Protein AF-A0A1J4JNJ9-F1 (afdb_monomer)

Solvent-accessible surface area (backbone atoms only — not comparable to full-atom values): 12048 Å² total; per-residue (Å²): 136,85,82,88,86,87,86,86,87,84,90,87,86,87,91,85,88,83,85,87,85,87,86,87,84,88,86,84,89,82,85,88,87,89,86,88,79,92,81,94,73,94,71,89,81,73,69,81,76,73,77,70,87,62,65,45,54,71,66,63,47,53,50,52,51,54,50,50,50,61,48,43,72,34,84,60,20,70,89,39,38,48,76,71,52,74,87,46,72,70,26,38,53,50,59,74,73,39,94,66,84,54,24,43,44,59,52,50,50,32,64,76,70,66,70,42,51,42,73,65,59,49,50,52,53,57,46,31,40,37,52,50,35,59,73,71,38,59,84,90,34,74,67,26,49,22,34,50,57,48,52,53,53,47,57,62,53,54,48,65,78,73,52,51,72,66,57,51,49,51,54,53,49,51,53,51,51,51,54,51,57,56,60,66,74,76,115

Secondary structure (DSSP, 8-state):
-------------------------------------------------PPP-PPPPHHHHHHHHHHHHHHHTSGGGGGGSSPPPTTSHHHHHHHHH-SS---HHHHHHHHHTT--SSHHHHHHHHHHHHHHHHHHSPTTSHHHHHHHHHHHHHHHHHGGGT--HHHHHHHHHHHHHHHHHHHHTT-

Sequence (187 aa):
MSFTDSSKKSDPANPKDGSSSESEKPSNEKQPTKTRGQNKKLDRSSKPKTPLPQKMDEEDLGICIQITEKLSNSVYAFGFRSPPDPTDEDGQSYLSATESPMDFQTLLNKLNTEGYRTVNEWKNDMNLIFDNAFNYFAPKTMRYDSAIKLKDKFTDLCQMFTKSEEERWMIKIEKLCNKYISADNEQ

Foldseek 3Di:
DDDDDDDDDDDDDDDYDDDDDDDDDDDDDDDDDDDDDDDDDDDPPPDPPPPDLAFADPVLLVLLLVLLVVLLPDPLQPVQNDQQDCVDPVNVVLVVQQPDDAGSVNLNVCSVVRVDRDNVVSVVRVVSSLVSQPVPDDPPDSNNVSSVVSVVSSVVSVCVVVDDPVRVVVVVVVVVVVVVVVVVVVD

InterPro domains:
  IPR001487 Bromodomain [PF00439] (64-147)
  IPR001487 Bromodomain [PR00503] (75-88)
  IPR001487 Bromodomain [PR00503] (91-107)
  IPR001487 Bromodomain [PR00503] (107-125)
  IPR001487 Bromodomain [PR00503] (125-144)
  IPR001487 Bromodomain [PS50014] (72-144)
  IPR001487 Bromodomain [SM00297] (53-163)
  IPR036427 Bromodomain-like superfamily [G3DSA:1.20.920.10] (15-180)
  IPR036427 Bromodomain-like superfamily [SSF47370] (43-169)
  IPR050935 Bromodomain-containing chromatin reader [PTHR22880] (9-163)

Structure (mmCIF, N/CA/C/O backbone):
data_AF-A0A1J4JNJ9-F1
#
_entry.id   AF-A0A1J4JNJ9-F1
#
loop_
_atom_site.group_PDB
_atom_site.id
_atom_site.type_symbol
_atom_site.label_atom_id
_atom_site.label_alt_id
_atom_site.label_comp_id
_atom_site.label_asym_id
_atom_site.label_entity_id
_atom_site.label_seq_id
_atom_site.pdbx_PDB_ins_code
_atom_site.Cartn_x
_atom_site.Cartn_y
_atom_site.Cartn_z
_atom_site.occupancy
_atom_site.B_iso_or_equiv
_atom_site.auth_seq_id
_atom_site.auth_comp_id
_atom_site.auth_asym_id
_atom_site.auth_atom_id
_atom_site.pdbx_PDB_model_num
ATOM 1 N N . MET A 1 1 ? 30.276 -13.686 -54.391 1.00 41.09 1 MET A N 1
ATOM 2 C CA . MET A 1 1 ? 29.507 -12.618 -55.061 1.00 41.09 1 MET A CA 1
ATOM 3 C C . MET A 1 1 ? 28.721 -11.884 -53.971 1.00 41.09 1 MET A C 1
ATOM 5 O O . MET A 1 1 ? 27.598 -12.267 -53.703 1.00 41.09 1 MET A O 1
ATOM 9 N N . SER A 1 2 ? 29.334 -11.138 -53.045 1.00 39.50 2 SER A N 1
ATOM 10 C CA . SER A 1 2 ? 29.875 -9.767 -53.152 1.00 39.50 2 SER A CA 1
ATOM 11 C C . SER A 1 2 ? 28.911 -8.784 -53.818 1.00 39.50 2 SER A C 1
ATOM 13 O O . SER A 1 2 ? 28.777 -8.854 -55.031 1.00 39.50 2 SER A O 1
ATOM 15 N N . PHE A 1 3 ? 28.328 -7.869 -53.034 1.00 40.19 3 PHE A N 1
ATOM 16 C CA . PHE A 1 3 ? 28.393 -6.422 -53.276 1.00 40.19 3 PHE A CA 1
ATOM 17 C C . PHE A 1 3 ? 28.223 -5.653 -51.950 1.00 40.19 3 PHE A C 1
ATOM 19 O O . PHE A 1 3 ? 27.306 -5.899 -51.172 1.00 40.19 3 PHE A O 1
ATOM 26 N N . THR A 1 4 ? 29.200 -4.782 -51.713 1.00 43.00 4 THR A N 1
ATOM 27 C CA . THR A 1 4 ? 29.313 -3.668 -50.753 1.00 43.00 4 THR A CA 1
ATOM 28 C C . THR A 1 4 ? 28.318 -2.549 -51.156 1.00 43.00 4 THR A C 1
ATOM 30 O O . THR A 1 4 ? 27.694 -2.669 -52.203 1.00 43.00 4 THR A O 1
ATOM 33 N N . ASP A 1 5 ? 28.047 -1.434 -50.474 1.00 39.62 5 ASP A N 1
ATOM 34 C CA . ASP A 1 5 ? 28.860 -0.470 -49.725 1.00 39.62 5 ASP A CA 1
ATOM 35 C C . ASP A 1 5 ? 27.925 0.666 -49.211 1.00 39.62 5 ASP A C 1
ATOM 37 O O . ASP A 1 5 ? 26.803 0.810 -49.696 1.00 39.62 5 ASP A O 1
ATOM 41 N N . SER A 1 6 ? 28.476 1.522 -48.342 1.00 41.97 6 SER A N 1
ATOM 42 C CA . SER A 1 6 ? 28.262 2.978 -48.224 1.00 41.97 6 SER A CA 1
ATOM 43 C C . SER A 1 6 ? 27.570 3.526 -46.966 1.00 41.97 6 SER A C 1
ATOM 45 O O . SER A 1 6 ? 26.353 3.620 -46.830 1.00 41.97 6 SER A O 1
ATOM 47 N N . SER A 1 7 ? 28.455 3.992 -46.078 1.00 41.84 7 SER A N 1
ATOM 48 C CA . SER A 1 7 ? 28.268 4.927 -44.965 1.00 41.84 7 SER A CA 1
ATOM 49 C C . SER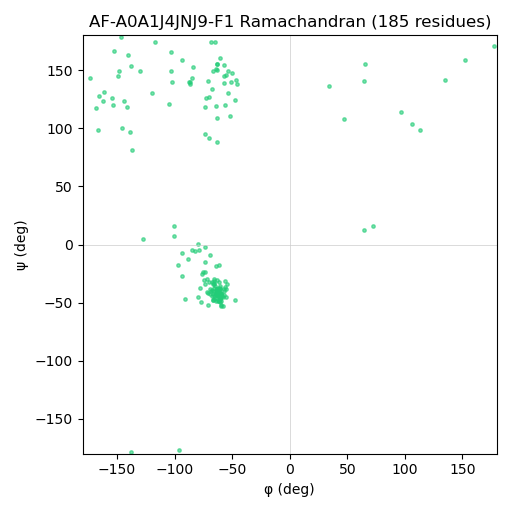 A 1 7 ? 27.832 6.330 -45.406 1.00 41.84 7 SER A C 1
ATOM 51 O O . SER A 1 7 ? 28.271 6.805 -46.450 1.00 41.84 7 SER A O 1
ATOM 53 N N . LYS A 1 8 ? 27.160 7.071 -44.508 1.00 48.16 8 LYS A N 1
ATOM 54 C CA . LYS A 1 8 ? 27.379 8.521 -44.319 1.00 48.16 8 LYS A CA 1
ATOM 55 C C . LYS A 1 8 ? 27.301 8.909 -42.833 1.00 48.16 8 LYS A C 1
ATOM 57 O O . LYS A 1 8 ? 26.261 8.764 -42.200 1.00 48.16 8 LYS A O 1
ATOM 62 N N . LYS A 1 9 ? 28.421 9.426 -42.314 1.00 41.38 9 LYS A N 1
ATOM 63 C CA . LYS A 1 9 ? 28.549 10.291 -41.127 1.00 41.38 9 LYS A CA 1
ATOM 64 C C . LYS A 1 9 ? 28.766 11.731 -41.608 1.00 41.38 9 LYS A C 1
ATOM 66 O O . LYS A 1 9 ? 29.439 11.905 -42.621 1.00 41.38 9 LYS A O 1
ATOM 71 N N . SER A 1 10 ? 28.301 12.716 -40.837 1.00 38.09 10 SER A N 1
ATOM 72 C CA . SER A 1 10 ? 28.931 14.044 -40.717 1.00 38.09 10 SER A CA 1
ATOM 73 C C . SER A 1 10 ? 28.349 14.827 -39.523 1.00 38.09 10 SER A C 1
ATOM 75 O O . SER A 1 10 ? 27.252 15.366 -39.621 1.00 38.09 10 SER A O 1
ATOM 77 N N . ASP A 1 11 ? 29.084 14.783 -38.407 1.00 46.19 11 ASP A N 1
ATOM 78 C CA . ASP A 1 11 ? 29.730 15.897 -37.680 1.00 46.19 11 ASP A CA 1
ATOM 79 C C . ASP A 1 11 ? 28.979 17.051 -36.955 1.00 46.19 11 ASP A C 1
ATOM 81 O O . ASP A 1 11 ? 27.831 17.359 -37.265 1.00 46.19 11 ASP A O 1
ATOM 85 N N . PRO A 1 12 ? 29.641 17.668 -35.933 1.00 57.25 12 PRO A N 1
ATOM 86 C CA . PRO A 1 12 ? 29.028 18.313 -34.760 1.00 57.25 12 PRO A CA 1
ATOM 87 C C . PRO A 1 12 ? 29.293 19.834 -34.637 1.00 57.25 12 PRO A C 1
ATOM 89 O O . PRO A 1 12 ? 30.138 20.376 -35.345 1.00 57.25 12 PRO A O 1
ATOM 92 N N . ALA A 1 13 ? 28.662 20.512 -33.660 1.00 36.94 13 ALA A N 1
ATOM 93 C CA . ALA A 1 13 ? 29.147 21.788 -33.099 1.00 36.94 13 ALA A CA 1
ATOM 94 C C . ALA A 1 13 ? 28.518 22.143 -31.722 1.00 36.94 13 ALA A C 1
ATOM 96 O O . ALA A 1 13 ? 27.305 22.267 -31.595 1.00 36.94 13 ALA A O 1
ATOM 97 N N . ASN A 1 14 ? 29.379 22.346 -30.716 1.00 35.25 14 ASN A N 1
ATOM 98 C CA . ASN A 1 14 ? 29.225 23.212 -29.516 1.00 35.25 14 ASN A CA 1
ATOM 99 C C . ASN A 1 14 ? 29.943 24.571 -29.854 1.00 35.25 14 ASN A C 1
ATOM 101 O O . ASN A 1 14 ? 30.506 24.593 -30.955 1.00 35.25 14 ASN A O 1
ATOM 105 N N . PRO A 1 15 ? 30.118 25.652 -29.029 1.00 46.88 15 PRO A N 1
ATOM 106 C CA . PRO A 1 15 ? 29.859 25.860 -27.584 1.00 46.88 15 PRO A CA 1
ATOM 107 C C . PRO A 1 15 ? 29.409 27.289 -27.123 1.00 46.88 15 PRO A C 1
ATOM 109 O O . PRO A 1 15 ? 29.395 28.222 -27.919 1.00 46.88 15 PRO A O 1
ATOM 112 N N . LYS A 1 16 ? 29.142 27.457 -25.804 1.00 37.19 16 LYS A N 1
ATOM 113 C CA . LYS A 1 16 ? 29.770 28.434 -24.853 1.00 37.19 16 LYS A CA 1
ATOM 114 C C . LYS A 1 16 ? 28.866 29.244 -23.890 1.00 37.19 16 LYS A C 1
ATOM 116 O O . LYS A 1 16 ? 27.850 29.787 -24.295 1.00 37.19 16 LYS A O 1
ATOM 121 N N . ASP A 1 17 ? 29.428 29.387 -22.674 1.00 33.09 17 ASP A N 1
ATOM 122 C CA . ASP A 1 17 ? 29.342 30.452 -21.643 1.00 33.09 17 ASP A CA 1
ATOM 123 C C . ASP A 1 17 ? 27.976 30.708 -20.965 1.00 33.09 17 ASP A C 1
ATOM 125 O O . ASP A 1 17 ? 26.937 30.682 -21.601 1.00 33.09 17 ASP A O 1
ATOM 129 N N . GLY A 1 18 ? 27.838 30.983 -19.666 1.00 27.56 18 GLY A N 1
ATOM 130 C CA . GLY A 1 18 ? 28.766 31.305 -18.586 1.00 27.56 18 GLY A CA 1
ATOM 131 C C . GLY A 1 18 ? 28.032 32.173 -17.540 1.00 27.56 18 GLY A C 1
ATOM 132 O O . GLY A 1 18 ? 27.069 32.859 -17.864 1.00 27.56 18 GLY A O 1
ATOM 133 N N . SER A 1 19 ? 28.560 32.185 -16.315 1.00 31.98 19 SER A N 1
ATOM 134 C CA . SER A 1 19 ? 28.368 33.188 -15.249 1.00 31.98 19 SER A CA 1
ATOM 135 C C . SER A 1 19 ? 27.330 32.959 -14.139 1.00 31.98 19 SER A C 1
ATOM 137 O O . SER A 1 19 ? 26.118 33.034 -14.306 1.00 31.98 19 SER A O 1
ATOM 139 N N . SER A 1 20 ? 27.928 32.812 -12.956 1.00 31.03 20 SER A N 1
ATOM 140 C CA . SER A 1 20 ? 27.432 33.032 -11.600 1.00 31.03 20 SER A CA 1
ATOM 141 C C . SER A 1 20 ? 26.922 34.465 -11.372 1.00 31.03 20 SER A C 1
ATOM 143 O O . SER A 1 20 ? 27.415 35.406 -12.000 1.00 31.03 20 SER A O 1
ATOM 145 N N . SER A 1 21 ? 26.006 34.635 -10.414 1.00 34.59 21 SER A N 1
ATOM 146 C CA . SER A 1 21 ? 25.780 35.909 -9.723 1.00 34.59 21 SER A CA 1
ATOM 147 C C . SER A 1 21 ? 25.384 35.659 -8.266 1.00 34.59 21 SER A C 1
ATOM 149 O O . SER A 1 21 ? 24.238 35.345 -7.948 1.00 34.59 21 SER A O 1
ATOM 151 N N . GLU A 1 22 ? 26.376 35.810 -7.399 1.00 29.23 22 GLU A N 1
ATOM 152 C CA . GLU A 1 22 ? 26.289 35.931 -5.948 1.00 29.23 22 GLU A CA 1
ATOM 153 C C . GLU A 1 22 ? 26.065 37.420 -5.617 1.00 29.23 22 GLU A C 1
ATOM 155 O O . GLU A 1 22 ? 26.604 38.301 -6.291 1.00 29.23 22 GLU A O 1
ATOM 160 N N . SER A 1 23 ? 25.208 37.738 -4.648 1.00 33.09 23 SER A N 1
ATOM 161 C CA . SER A 1 23 ? 24.883 39.122 -4.269 1.00 33.09 23 SER A CA 1
ATOM 162 C C . SER A 1 23 ? 24.794 39.244 -2.752 1.00 33.09 23 SER A C 1
ATOM 164 O O . SER A 1 23 ? 23.749 38.977 -2.165 1.00 33.09 23 SER A O 1
ATOM 166 N N . GLU A 1 24 ? 25.880 39.690 -2.122 1.00 30.92 24 GLU A N 1
ATOM 167 C CA . GLU A 1 24 ? 25.882 40.170 -0.739 1.00 30.92 24 GLU A CA 1
ATOM 168 C C . GLU A 1 24 ? 25.902 41.704 -0.700 1.00 30.92 24 GLU A C 1
ATOM 170 O O . GLU A 1 24 ? 26.612 42.366 -1.462 1.00 30.92 24 GLU A O 1
ATOM 175 N N . LYS A 1 25 ? 25.139 42.281 0.236 1.00 35.78 25 LYS A N 1
ATOM 176 C CA . LYS A 1 25 ? 25.268 43.676 0.678 1.00 35.78 25 LYS A CA 1
ATOM 177 C C . LYS A 1 25 ? 25.326 43.716 2.218 1.00 35.78 25 LYS A C 1
ATOM 179 O O . LYS A 1 25 ? 24.709 42.866 2.855 1.00 35.78 25 LYS A O 1
ATOM 184 N N . PRO A 1 26 ? 26.031 44.695 2.820 1.00 37.97 26 PRO A N 1
ATOM 185 C CA . PRO A 1 26 ? 26.518 44.638 4.197 1.00 37.97 26 PRO A CA 1
ATOM 186 C C . PRO A 1 26 ? 25.683 45.486 5.170 1.00 37.97 26 PRO A C 1
ATOM 188 O O . PRO A 1 26 ? 25.001 46.420 4.746 1.00 37.97 26 PRO A O 1
ATOM 191 N N . SER A 1 27 ? 25.849 45.275 6.483 1.00 34.34 27 SER A N 1
ATOM 192 C CA . SER A 1 27 ? 25.649 46.352 7.469 1.00 34.34 27 SER A CA 1
ATOM 193 C C . SER A 1 27 ? 26.292 46.092 8.839 1.00 34.34 27 SER A C 1
ATOM 195 O O . SER A 1 27 ? 26.109 45.044 9.450 1.00 34.34 27 SER A O 1
ATOM 197 N N . ASN A 1 28 ? 27.005 47.131 9.278 1.00 33.16 28 ASN A N 1
ATOM 198 C CA . ASN A 1 28 ? 27.714 47.416 10.528 1.00 33.16 28 ASN A CA 1
ATOM 199 C C . ASN A 1 28 ? 26.998 47.122 11.866 1.00 33.16 28 ASN A C 1
ATOM 201 O O . ASN A 1 28 ? 25.852 47.503 12.072 1.00 33.16 28 ASN A O 1
ATOM 205 N N . GLU A 1 29 ? 27.777 46.553 12.792 1.00 29.30 29 GLU A N 1
ATOM 206 C CA . GLU A 1 29 ? 28.228 47.080 14.101 1.00 29.30 29 GLU A CA 1
ATOM 207 C C . GLU A 1 29 ? 27.344 48.014 14.986 1.00 29.30 29 GLU A C 1
ATOM 209 O O . GLU A 1 29 ? 26.899 49.078 14.564 1.00 29.30 29 GLU A O 1
ATOM 214 N N . LYS A 1 30 ? 27.358 47.675 16.296 1.00 33.50 30 LYS A N 1
ATOM 215 C CA . LYS A 1 30 ? 27.266 48.501 17.537 1.00 33.50 30 LYS A CA 1
ATOM 216 C C . LYS A 1 30 ? 25.963 48.504 18.370 1.00 33.50 30 LYS A C 1
ATOM 218 O O . LYS A 1 30 ? 25.009 49.228 18.122 1.00 33.50 30 LYS A O 1
ATOM 223 N N . GLN A 1 31 ? 26.039 47.779 19.496 1.00 27.33 31 GLN A N 1
ATOM 224 C CA . GLN A 1 31 ? 25.519 48.156 20.833 1.00 27.33 31 GLN A CA 1
ATOM 225 C C . GLN A 1 31 ? 26.281 49.401 21.374 1.00 27.33 31 GLN A C 1
ATOM 227 O O . GLN A 1 31 ? 27.310 49.720 20.777 1.00 27.33 31 GLN A O 1
ATOM 232 N N . PRO A 1 32 ? 25.949 50.054 22.523 1.00 39.62 32 PRO A N 1
ATOM 233 C CA . PRO A 1 32 ? 24.955 49.754 23.576 1.00 39.62 32 PRO A CA 1
ATOM 234 C C . PRO A 1 32 ? 24.161 51.000 24.073 1.00 39.62 32 PRO A C 1
ATOM 236 O O . PRO A 1 32 ? 24.413 52.115 23.645 1.00 39.62 32 PRO A O 1
ATOM 239 N N . THR A 1 33 ? 23.248 50.855 25.046 1.00 30.34 33 THR A N 1
ATOM 240 C CA . THR A 1 33 ? 23.161 51.743 26.239 1.00 30.34 33 THR A CA 1
ATOM 241 C C . THR A 1 33 ? 22.128 51.237 27.256 1.00 30.34 33 THR A C 1
ATOM 243 O O . THR A 1 33 ? 21.092 50.676 26.915 1.00 30.34 33 THR A O 1
ATOM 246 N N . LYS A 1 34 ? 22.468 51.414 28.539 1.00 34.69 34 LYS A N 1
ATOM 247 C CA . LYS A 1 34 ? 21.684 51.090 29.739 1.00 34.69 34 LYS A CA 1
ATOM 248 C C . LYS A 1 34 ? 20.779 52.269 30.109 1.00 34.69 34 LYS A C 1
ATOM 250 O O . LYS A 1 34 ? 21.324 53.360 30.226 1.00 34.69 34 LYS A O 1
ATOM 255 N N . THR A 1 35 ? 19.530 52.021 30.523 1.00 31.83 35 THR A N 1
ATOM 256 C CA . THR A 1 35 ? 18.894 52.818 31.595 1.00 31.83 35 THR A CA 1
ATOM 257 C C . THR A 1 35 ? 17.888 51.998 32.404 1.00 31.83 35 THR A C 1
ATOM 259 O O . THR A 1 35 ? 17.215 51.099 31.913 1.00 31.83 35 THR A O 1
ATOM 262 N N . ARG A 1 36 ? 17.857 52.323 33.693 1.00 31.81 36 ARG A N 1
ATOM 263 C CA . ARG A 1 36 ? 17.177 51.702 34.826 1.00 31.81 36 ARG A CA 1
ATOM 264 C C . ARG A 1 36 ? 15.725 52.173 34.970 1.00 31.81 36 ARG A C 1
ATOM 266 O O . ARG A 1 36 ? 15.461 53.361 34.845 1.00 31.81 36 ARG A O 1
ATOM 273 N N . GLY A 1 37 ? 14.829 51.267 35.365 1.00 31.78 37 GLY A N 1
ATOM 274 C CA . GLY A 1 37 ? 13.479 51.583 35.840 1.00 31.78 37 GLY A CA 1
ATOM 275 C C . GLY A 1 37 ? 12.827 50.360 36.487 1.00 31.78 37 GLY A C 1
ATOM 276 O O . GLY A 1 37 ? 12.677 49.326 35.849 1.00 31.78 37 GLY A O 1
ATOM 277 N N . GLN A 1 38 ? 12.506 50.454 37.777 1.00 39.41 38 GLN A N 1
ATOM 278 C CA . GLN A 1 38 ? 11.793 49.430 38.545 1.00 39.41 38 GLN A CA 1
ATOM 279 C C . GLN A 1 38 ? 10.324 49.356 38.105 1.00 39.41 38 GLN A C 1
ATOM 281 O O . GLN A 1 38 ? 9.708 50.402 37.941 1.00 39.41 38 GLN A O 1
ATOM 286 N N . ASN A 1 39 ? 9.745 48.151 38.020 1.00 32.88 39 ASN A N 1
ATOM 287 C CA . ASN A 1 39 ? 8.389 47.886 38.520 1.00 32.88 39 ASN A CA 1
ATOM 288 C C . ASN A 1 39 ? 8.097 46.380 38.624 1.00 32.88 39 ASN A C 1
ATOM 290 O O . ASN A 1 39 ? 8.277 45.617 37.679 1.00 32.88 39 ASN A O 1
ATOM 294 N N . LYS A 1 40 ? 7.636 45.965 39.810 1.00 44.09 40 LYS A N 1
ATOM 295 C CA . LYS A 1 40 ? 7.119 44.625 40.112 1.00 44.09 40 LYS A CA 1
ATOM 296 C C . LYS A 1 40 ? 5.773 44.420 39.408 1.00 44.09 40 LYS A C 1
ATOM 298 O O . LYS A 1 40 ? 4.847 45.173 39.693 1.00 44.09 40 LYS A O 1
ATOM 303 N N . LYS A 1 41 ? 5.623 43.342 38.635 1.00 36.22 41 LYS A N 1
ATOM 304 C CA . LYS A 1 41 ? 4.363 42.586 38.533 1.00 36.22 41 LYS A CA 1
ATOM 305 C C . LYS A 1 41 ? 4.676 41.099 38.396 1.00 36.22 41 LYS A C 1
ATOM 307 O O . LYS A 1 41 ? 5.424 40.688 37.516 1.00 36.22 41 LYS A O 1
ATOM 312 N N . LEU A 1 42 ? 4.117 40.326 39.323 1.00 45.44 42 LEU A N 1
ATOM 313 C CA . LEU A 1 42 ? 3.909 38.896 39.176 1.00 45.44 42 LEU A CA 1
ATOM 314 C C . LEU A 1 42 ? 2.927 38.691 38.023 1.00 45.44 42 LEU A C 1
ATOM 316 O O . LEU A 1 42 ? 1.795 39.150 38.119 1.00 45.44 42 LEU A O 1
ATOM 320 N N . ASP A 1 43 ? 3.352 37.989 36.982 1.00 39.00 43 ASP A N 1
ATOM 321 C CA . ASP A 1 43 ? 2.469 37.086 36.253 1.00 39.00 43 ASP A CA 1
ATOM 322 C C . ASP A 1 43 ? 3.321 35.988 35.606 1.00 39.00 43 ASP A C 1
ATOM 324 O O . ASP A 1 43 ? 4.252 36.254 34.839 1.00 39.00 43 ASP A O 1
ATOM 328 N N . ARG A 1 44 ? 3.046 34.737 35.980 1.00 42.34 44 ARG A N 1
ATOM 329 C CA . ARG A 1 44 ? 3.630 33.559 35.340 1.00 42.34 44 ARG A CA 1
ATOM 330 C C . ARG A 1 44 ? 3.003 33.460 33.952 1.00 42.34 44 ARG A C 1
ATOM 332 O O . ARG A 1 44 ? 1.996 32.782 33.774 1.00 42.34 44 ARG A O 1
ATOM 339 N N . SER A 1 45 ? 3.653 34.071 32.963 1.00 43.34 45 SER A N 1
ATOM 340 C CA . SER A 1 45 ? 3.412 33.772 31.551 1.00 43.34 45 SER A CA 1
ATOM 341 C C . SER A 1 45 ? 3.790 32.313 31.284 1.00 43.34 45 SER A C 1
ATOM 343 O O . SER A 1 45 ? 4.925 31.962 30.954 1.00 43.34 45 SER A O 1
ATOM 345 N N . SER A 1 46 ? 2.814 31.436 31.492 1.00 50.22 46 SER A N 1
ATOM 346 C CA . SER A 1 46 ? 2.836 30.072 30.994 1.00 50.22 46 SER A CA 1
ATOM 347 C C . SER A 1 46 ? 2.578 30.181 29.498 1.00 50.22 46 SER A C 1
ATOM 349 O O . SER A 1 46 ? 1.435 30.316 29.070 1.00 50.22 46 SER A O 1
ATOM 351 N N . LYS A 1 47 ? 3.654 30.204 28.704 1.00 51.47 47 LYS A N 1
ATOM 352 C CA . LYS A 1 47 ? 3.569 30.058 27.245 1.00 51.47 47 LYS A CA 1
ATOM 353 C C . LYS A 1 47 ? 2.646 28.871 26.914 1.00 51.47 47 LYS A C 1
ATOM 355 O O . LYS A 1 47 ? 2.730 27.858 27.620 1.00 51.47 47 LYS A O 1
ATOM 360 N N . PRO A 1 48 ? 1.806 28.951 25.865 1.00 45.47 48 PRO A N 1
ATOM 361 C CA . PRO A 1 48 ? 1.031 27.804 25.418 1.00 45.47 48 PRO A CA 1
ATOM 362 C C . PRO A 1 48 ? 2.008 26.668 25.126 1.00 45.47 48 PRO A C 1
ATOM 364 O O . PRO A 1 48 ? 2.924 26.827 24.318 1.00 45.47 48 PRO A O 1
ATOM 367 N N . LYS A 1 49 ? 1.857 25.541 25.825 1.00 48.69 49 LYS A N 1
ATOM 368 C CA . LYS A 1 49 ? 2.548 24.316 25.440 1.00 48.69 49 LYS A CA 1
ATOM 369 C C . LYS A 1 49 ? 1.991 23.961 24.068 1.00 48.69 49 LYS A C 1
ATOM 371 O O . LYS A 1 49 ? 0.822 23.602 23.968 1.00 48.69 49 LYS A O 1
ATOM 376 N N . THR A 1 50 ? 2.795 24.109 23.021 1.00 49.03 50 THR A N 1
ATOM 377 C CA . THR A 1 50 ? 2.539 23.419 21.756 1.00 49.03 50 THR A CA 1
ATOM 378 C C . THR A 1 50 ? 2.257 21.957 22.101 1.00 49.03 50 THR A C 1
ATOM 380 O O . THR A 1 50 ? 3.081 21.369 22.815 1.00 49.03 50 THR A O 1
ATOM 383 N N . PRO A 1 51 ? 1.111 21.381 21.694 1.00 60.47 51 PRO A N 1
ATOM 384 C CA . PRO A 1 51 ? 0.861 19.967 21.908 1.00 60.47 51 PRO A CA 1
ATOM 385 C C . PRO A 1 51 ? 2.043 19.192 21.330 1.00 60.47 51 PRO A C 1
ATOM 387 O O . PRO A 1 51 ? 2.485 19.475 20.214 1.00 60.47 51 PRO A O 1
ATOM 390 N N . LEU A 1 52 ? 2.600 18.268 22.115 1.00 57.38 52 LEU A N 1
ATOM 391 C CA . LEU A 1 52 ? 3.551 17.287 21.596 1.00 57.38 52 LEU A CA 1
ATOM 392 C C . LEU A 1 52 ? 2.937 16.640 20.344 1.00 57.38 52 LEU A C 1
ATOM 394 O O . LEU A 1 52 ? 1.709 16.520 20.305 1.00 57.38 52 LEU A O 1
ATOM 398 N N . PRO A 1 53 ? 3.738 16.237 19.337 1.00 63.59 53 PRO A N 1
ATOM 399 C CA . PRO A 1 53 ? 3.205 15.573 18.155 1.00 63.59 53 PRO A CA 1
ATOM 400 C C . PRO A 1 53 ? 2.327 14.405 18.601 1.00 63.59 53 PRO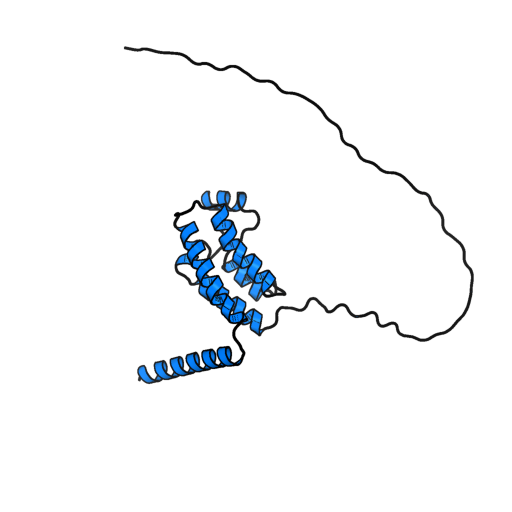 A C 1
ATOM 402 O O . PRO A 1 53 ? 2.827 13.453 19.200 1.00 63.59 53 PRO A O 1
ATOM 405 N N . GLN A 1 54 ? 1.015 14.523 18.406 1.00 70.56 54 GLN A N 1
ATOM 406 C CA . GLN A 1 54 ? 0.093 13.480 18.824 1.00 70.56 54 GLN A CA 1
ATOM 407 C C . GLN A 1 54 ? 0.262 12.305 17.863 1.00 70.56 54 GLN A C 1
ATOM 409 O O . GLN A 1 54 ? 0.249 12.479 16.645 1.00 70.56 54 GLN A O 1
ATOM 414 N N . LYS A 1 55 ? 0.507 11.125 1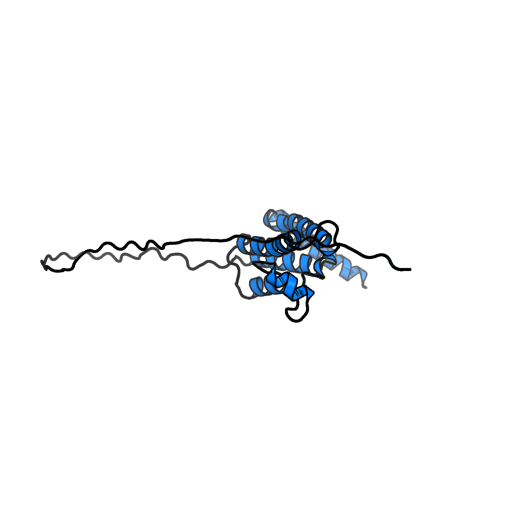8.433 1.00 80.69 55 LYS A N 1
ATOM 415 C CA . LYS A 1 55 ? 0.491 9.849 17.719 1.00 80.69 55 LYS A CA 1
ATOM 416 C C . LYS A 1 55 ? -0.934 9.593 17.208 1.00 80.69 55 LYS A C 1
ATOM 418 O O . LYS A 1 55 ? -1.885 10.058 17.838 1.00 80.69 55 LYS A O 1
ATOM 423 N N . MET A 1 56 ? -1.062 8.864 16.097 1.00 91.50 56 MET A N 1
ATOM 424 C CA . MET A 1 56 ? -2.357 8.378 15.605 1.00 91.50 56 MET A CA 1
ATOM 425 C C . MET A 1 56 ? -3.101 7.663 16.738 1.00 91.50 56 MET A C 1
ATOM 427 O O . MET A 1 56 ? -2.464 6.949 17.522 1.00 91.50 56 MET A O 1
ATOM 431 N N . ASP A 1 57 ? -4.413 7.867 16.852 1.00 90.19 57 ASP A N 1
ATOM 432 C CA . ASP A 1 57 ? -5.197 7.144 17.848 1.00 90.19 57 ASP A CA 1
ATOM 433 C C . ASP A 1 57 ? -5.181 5.631 17.574 1.00 90.19 57 ASP A C 1
ATOM 435 O O . ASP A 1 57 ? -4.908 5.161 16.467 1.00 90.19 57 ASP A O 1
ATOM 439 N N . GLU A 1 58 ? -5.406 4.855 18.632 1.00 89.81 58 GLU A N 1
ATOM 440 C CA . GLU A 1 58 ? -5.262 3.399 18.601 1.00 89.81 58 GLU A CA 1
ATOM 441 C C . GLU A 1 58 ? -6.288 2.724 17.677 1.00 89.81 58 GLU A C 1
ATOM 443 O O . GLU A 1 58 ? -5.995 1.681 17.088 1.00 89.81 58 GLU A O 1
ATOM 448 N N . GLU A 1 59 ? -7.468 3.326 17.510 1.00 89.00 59 GLU A N 1
ATOM 449 C CA . GLU A 1 59 ? -8.511 2.796 16.635 1.00 89.00 59 GLU A CA 1
ATOM 450 C C . GLU A 1 59 ? -8.117 2.951 15.164 1.00 89.00 59 GLU A C 1
ATOM 452 O O . GLU A 1 59 ? -8.081 1.956 14.429 1.00 89.00 59 GLU A O 1
ATOM 457 N N . ASP A 1 60 ? -7.747 4.161 14.749 1.00 92.25 60 ASP A N 1
ATOM 458 C CA . ASP A 1 60 ? -7.274 4.439 13.395 1.00 92.25 60 ASP A CA 1
ATOM 459 C C . ASP A 1 60 ? -6.006 3.641 13.066 1.00 92.25 60 ASP A C 1
ATOM 461 O O . ASP A 1 60 ? -5.890 3.093 11.963 1.00 92.25 60 ASP A O 1
ATOM 465 N N . LEU A 1 61 ? -5.091 3.485 14.030 1.00 93.81 61 LEU A N 1
ATOM 466 C CA . LEU A 1 61 ? -3.908 2.635 13.882 1.00 93.81 61 LEU A CA 1
ATOM 467 C C . LEU A 1 61 ? -4.298 1.173 13.621 1.00 93.81 61 LEU A C 1
ATOM 469 O O . LEU A 1 61 ? -3.778 0.547 12.692 1.00 93.81 61 LEU A O 1
ATOM 473 N N . GLY A 1 62 ? -5.243 0.635 14.396 1.00 93.31 62 GLY A N 1
ATOM 474 C CA . GLY A 1 62 ? -5.757 -0.722 14.215 1.00 93.31 62 GLY A CA 1
ATOM 475 C C . GLY A 1 62 ? -6.418 -0.931 12.849 1.00 93.31 62 GLY A C 1
ATOM 476 O O . GLY A 1 62 ? -6.226 -1.976 12.217 1.00 93.31 62 GLY A O 1
ATOM 477 N N . ILE A 1 63 ? -7.149 0.070 12.349 1.00 94.00 63 ILE A N 1
ATOM 478 C CA . ILE A 1 63 ? -7.729 0.040 10.999 1.00 94.00 63 ILE A CA 1
ATOM 479 C C . ILE A 1 63 ? -6.618 0.054 9.940 1.00 94.00 63 ILE A C 1
ATOM 481 O O . ILE A 1 63 ? -6.642 -0.786 9.037 1.00 94.00 63 ILE A O 1
ATOM 485 N N . CYS A 1 64 ? -5.623 0.938 10.056 1.00 96.94 64 CYS A N 1
ATOM 486 C CA . CYS A 1 64 ? -4.499 1.015 9.114 1.00 96.94 64 CYS A CA 1
ATOM 487 C C . CYS A 1 64 ? -3.736 -0.315 9.018 1.00 96.94 64 CYS A C 1
ATOM 489 O O . CYS A 1 64 ? -3.466 -0.794 7.910 1.00 96.94 64 CYS A O 1
ATOM 491 N N . ILE A 1 65 ? -3.435 -0.947 10.160 1.00 96.62 65 ILE A N 1
ATOM 492 C CA . ILE A 1 65 ? 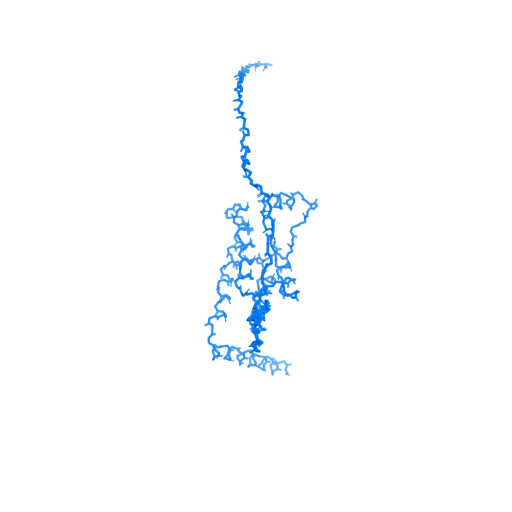-2.788 -2.268 10.215 1.00 96.62 65 ILE A CA 1
ATOM 493 C C . ILE A 1 65 ? -3.657 -3.307 9.504 1.00 96.62 65 ILE A C 1
ATOM 495 O O . ILE A 1 65 ? -3.190 -3.959 8.570 1.00 96.62 65 ILE A O 1
ATOM 499 N N . GLN A 1 66 ? -4.944 -3.397 9.854 1.00 95.81 66 GLN A N 1
ATOM 500 C CA . GLN A 1 66 ? -5.848 -4.377 9.251 1.00 95.81 66 GLN A CA 1
ATOM 501 C C . GLN A 1 66 ? -5.963 -4.214 7.727 1.00 95.81 66 GLN A C 1
ATOM 503 O O . GLN A 1 66 ? -6.006 -5.210 6.999 1.00 95.81 66 GLN A O 1
ATOM 508 N N . ILE A 1 67 ? -6.061 -2.980 7.226 1.00 97.69 67 ILE A N 1
ATOM 509 C CA . ILE A 1 67 ? -6.137 -2.722 5.783 1.00 97.69 67 ILE A CA 1
ATOM 510 C C . ILE A 1 67 ? -4.833 -3.150 5.108 1.00 97.69 67 ILE A C 1
ATOM 512 O O . ILE A 1 67 ? -4.873 -3.862 4.104 1.00 97.69 67 ILE A O 1
ATOM 516 N N . THR A 1 68 ? -3.691 -2.774 5.684 1.00 98.38 68 THR A N 1
ATOM 517 C CA . THR A 1 68 ? -2.368 -3.113 5.148 1.00 98.38 68 THR A CA 1
ATOM 518 C C . THR A 1 68 ? -2.164 -4.627 5.076 1.00 98.38 68 THR A C 1
ATOM 520 O O . THR A 1 68 ? -1.772 -5.144 4.031 1.00 98.38 68 THR A O 1
ATOM 523 N N . GLU A 1 69 ? -2.507 -5.369 6.130 1.00 98.12 69 GLU A N 1
ATOM 524 C CA . GLU A 1 69 ? -2.419 -6.835 6.148 1.00 98.12 69 GLU A CA 1
ATOM 525 C C . GLU A 1 69 ? -3.337 -7.483 5.103 1.00 98.12 69 GLU A C 1
ATOM 527 O O . GLU A 1 69 ? -2.921 -8.381 4.368 1.00 98.12 69 GLU A O 1
ATOM 532 N N . LYS A 1 70 ? -4.585 -7.009 4.977 1.00 98.00 70 LYS A N 1
ATOM 533 C CA . LYS A 1 70 ? -5.539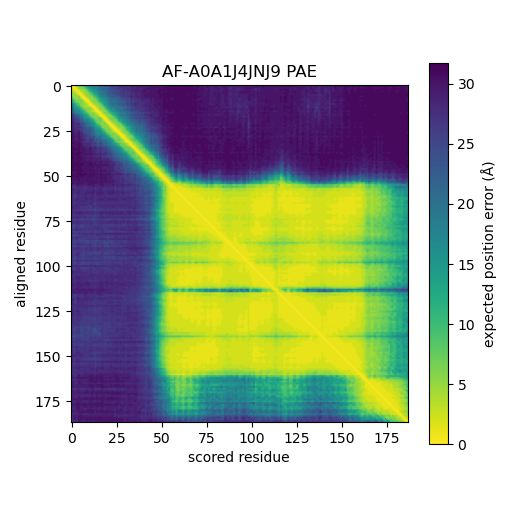 -7.510 3.969 1.00 98.00 70 LYS A CA 1
ATOM 534 C C . LYS A 1 70 ? -5.061 -7.290 2.534 1.00 98.00 70 LYS A C 1
ATOM 536 O O . LYS A 1 70 ? -5.431 -8.070 1.645 1.00 98.00 70 LYS A O 1
ATOM 541 N N . LEU A 1 71 ? -4.321 -6.213 2.286 1.00 98.56 71 LEU A N 1
ATOM 542 C CA . LEU A 1 71 ? -3.716 -5.935 0.987 1.00 98.56 71 LEU A CA 1
ATOM 543 C C . LEU A 1 71 ? -2.472 -6.801 0.776 1.00 98.56 71 LEU A C 1
ATOM 545 O O . LEU A 1 71 ? -2.421 -7.504 -0.227 1.00 98.56 71 LEU A O 1
ATOM 549 N N . SER A 1 72 ? -1.554 -6.854 1.743 1.00 98.38 72 SER A N 1
ATOM 550 C CA . SER A 1 72 ? -0.324 -7.663 1.683 1.00 98.38 72 SER A CA 1
ATOM 551 C C . SER A 1 72 ? -0.589 -9.164 1.464 1.00 98.38 72 SER A C 1
ATOM 553 O O . SER A 1 72 ? 0.085 -9.831 0.671 1.00 98.38 72 SER A O 1
ATOM 555 N N . ASN A 1 73 ? -1.648 -9.690 2.088 1.00 98.19 73 ASN A N 1
ATOM 556 C CA . ASN A 1 73 ? -2.077 -11.086 1.945 1.00 98.19 73 ASN A CA 1
ATOM 557 C C . ASN A 1 73 ? -2.859 -11.369 0.652 1.00 98.19 73 ASN A C 1
ATOM 559 O O . ASN A 1 73 ? -3.194 -12.518 0.364 1.00 98.19 73 ASN A O 1
ATOM 563 N N . SER A 1 74 ? -3.161 -10.347 -0.150 1.00 98.06 74 SER A N 1
ATOM 564 C CA . SER A 1 74 ? -3.779 -10.527 -1.462 1.00 98.06 74 SER A CA 1
ATOM 565 C C . SER A 1 74 ? -2.860 -11.313 -2.402 1.00 98.06 74 SER A C 1
ATOM 567 O O . SER A 1 74 ? -1.633 -11.198 -2.342 1.00 98.06 74 SER A O 1
ATOM 569 N N . VAL A 1 75 ? -3.448 -12.062 -3.336 1.00 97.44 75 VAL A N 1
ATOM 570 C CA . VAL A 1 75 ? -2.695 -12.727 -4.416 1.00 97.44 75 VAL A CA 1
ATOM 571 C C . VAL A 1 75 ? -1.996 -11.715 -5.329 1.00 97.44 75 VAL A C 1
ATOM 573 O O . VAL A 1 75 ? -0.901 -11.973 -5.815 1.00 97.44 75 VAL A O 1
ATOM 576 N N . TYR A 1 76 ? -2.580 -10.523 -5.486 1.00 98.31 76 TYR A N 1
ATOM 577 C CA . TYR A 1 76 ? -2.028 -9.436 -6.300 1.00 98.31 76 TYR A CA 1
ATOM 578 C C . TYR A 1 76 ? -0.817 -8.748 -5.649 1.00 98.31 76 TYR A C 1
ATOM 580 O O . TYR A 1 76 ? -0.084 -8.025 -6.313 1.00 98.31 76 TYR A O 1
ATOM 588 N N . ALA A 1 77 ? -0.579 -8.961 -4.353 1.00 98.31 77 ALA A N 1
ATOM 589 C CA . ALA A 1 77 ? 0.484 -8.278 -3.620 1.00 98.31 77 ALA A CA 1
ATOM 590 C C . ALA A 1 77 ? 1.867 -8.911 -3.780 1.00 98.31 77 ALA A C 1
ATOM 592 O O . ALA A 1 77 ? 2.826 -8.340 -3.279 1.00 98.31 77 ALA A O 1
ATOM 593 N N . PHE A 1 78 ? 1.999 -10.058 -4.459 1.00 97.06 78 PHE A N 1
ATOM 594 C CA . PHE A 1 78 ? 3.246 -10.832 -4.492 1.00 97.06 78 PHE A CA 1
ATOM 595 C C . PHE A 1 78 ? 4.495 -9.982 -4.792 1.00 97.06 78 PHE A C 1
ATOM 597 O O . PHE A 1 78 ? 5.464 -10.059 -4.046 1.00 97.06 78 PHE A O 1
ATOM 604 N N . GLY A 1 79 ? 4.444 -9.121 -5.814 1.00 95.56 79 GLY A N 1
ATOM 605 C CA . GLY A 1 79 ? 5.563 -8.247 -6.199 1.00 95.56 79 GLY A CA 1
ATOM 606 C C . GLY A 1 79 ? 5.746 -6.977 -5.358 1.00 95.56 79 GLY A C 1
ATOM 607 O O . GLY A 1 79 ? 6.635 -6.195 -5.664 1.00 95.56 79 GLY A O 1
ATOM 608 N N . PHE A 1 80 ? 4.910 -6.756 -4.341 1.00 98.06 80 PHE A N 1
ATOM 609 C CA . PHE A 1 80 ? 4.885 -5.551 -3.499 1.00 98.06 80 PHE A CA 1
ATOM 610 C C . PHE A 1 80 ? 4.958 -5.876 -1.996 1.00 98.06 80 PHE A C 1
ATOM 612 O O . PHE A 1 80 ? 4.787 -4.994 -1.156 1.00 98.06 80 PHE A O 1
ATOM 619 N N . ARG A 1 81 ? 5.137 -7.155 -1.634 1.00 98.19 81 ARG A N 1
ATOM 620 C CA . ARG A 1 81 ? 5.156 -7.620 -0.236 1.00 98.19 81 ARG A CA 1
ATOM 621 C C . ARG A 1 81 ? 6.389 -7.164 0.532 1.00 98.19 81 ARG A C 1
ATOM 623 O O . ARG A 1 81 ? 6.281 -6.964 1.735 1.00 98.19 81 ARG A O 1
ATOM 630 N N . SER A 1 82 ? 7.518 -7.040 -0.150 1.00 97.75 82 SER A N 1
ATOM 631 C CA . SER A 1 82 ? 8.816 -6.664 0.405 1.00 97.75 82 SER A CA 1
ATOM 632 C C . SER A 1 82 ? 9.540 -5.729 -0.565 1.00 97.75 82 SER A C 1
ATOM 634 O O . SER A 1 82 ? 9.165 -5.691 -1.745 1.00 97.75 82 SER A O 1
ATOM 636 N N . PRO A 1 83 ? 10.580 -5.007 -0.111 1.00 97.44 83 PRO A N 1
ATOM 637 C CA . PRO A 1 83 ? 11.393 -4.189 -0.999 1.00 97.44 83 PRO A CA 1
ATOM 638 C C . PRO A 1 83 ? 11.969 -5.021 -2.161 1.00 97.44 83 PRO A C 1
ATOM 640 O O . PRO A 1 83 ? 12.301 -6.194 -1.952 1.00 97.44 83 PRO A O 1
ATOM 643 N N . PRO A 1 84 ? 12.117 -4.441 -3.367 1.00 95.62 84 PRO A N 1
ATOM 644 C CA . PRO A 1 84 ? 12.889 -5.051 -4.448 1.00 95.62 84 PRO A CA 1
ATOM 645 C C . PRO A 1 84 ? 14.334 -5.338 -4.018 1.00 95.62 84 PRO A C 1
ATOM 647 O O . PRO A 1 84 ? 14.914 -4.566 -3.252 1.00 95.62 84 PRO A O 1
ATOM 650 N N . ASP A 1 85 ? 14.917 -6.430 -4.513 1.00 95.12 85 ASP A N 1
ATOM 651 C CA . ASP A 1 85 ? 16.290 -6.817 -4.182 1.00 95.12 85 ASP A CA 1
ATOM 652 C C . ASP A 1 85 ? 17.291 -5.885 -4.895 1.00 95.12 85 ASP A C 1
ATOM 654 O O . ASP A 1 85 ? 17.327 -5.843 -6.125 1.00 95.12 85 ASP A O 1
ATOM 658 N N . PRO A 1 86 ? 18.129 -5.127 -4.166 1.00 95.44 86 PRO A N 1
ATOM 659 C CA . PRO A 1 86 ? 19.103 -4.232 -4.782 1.00 95.44 86 PRO A CA 1
ATOM 660 C C . PRO A 1 86 ? 20.294 -4.969 -5.414 1.00 95.44 86 PRO A C 1
ATOM 662 O O . PRO A 1 86 ? 21.188 -4.314 -5.945 1.00 95.44 86 PRO A O 1
ATOM 665 N N . THR A 1 87 ? 20.369 -6.299 -5.317 1.00 95.94 87 THR A N 1
ATOM 666 C CA . THR A 1 87 ? 21.463 -7.104 -5.878 1.00 95.94 87 THR A CA 1
ATOM 667 C C . THR A 1 87 ? 21.135 -7.714 -7.238 1.00 95.94 87 THR A C 1
ATOM 669 O O . THR A 1 87 ? 22.065 -8.044 -7.977 1.00 95.94 87 THR A O 1
ATOM 672 N N . ASP A 1 88 ? 19.856 -7.793 -7.620 1.00 95.56 88 ASP A N 1
ATOM 673 C CA . ASP A 1 88 ? 19.432 -8.223 -8.955 1.00 95.56 88 ASP A CA 1
ATOM 674 C C . ASP A 1 88 ? 19.233 -7.029 -9.915 1.00 95.56 88 ASP A C 1
ATOM 676 O O . ASP A 1 88 ? 19.136 -5.872 -9.500 1.00 95.56 88 ASP A O 1
ATOM 680 N N . GLU A 1 89 ? 19.272 -7.291 -11.225 1.00 96.31 89 GLU A N 1
ATOM 681 C CA . GLU A 1 89 ? 19.225 -6.247 -12.264 1.00 96.31 89 GLU A CA 1
ATOM 682 C C . GLU A 1 89 ? 17.868 -5.524 -12.307 1.00 96.31 89 GLU A C 1
ATOM 684 O O . GLU A 1 89 ? 17.811 -4.297 -12.452 1.00 96.31 89 GLU A O 1
ATOM 689 N N . ASP A 1 90 ? 16.778 -6.275 -12.146 1.00 93.06 90 ASP A N 1
ATOM 690 C CA . ASP A 1 90 ? 15.408 -5.759 -12.192 1.00 93.06 90 ASP A CA 1
ATOM 691 C C . ASP A 1 90 ? 15.137 -4.809 -11.016 1.00 93.06 90 ASP A C 1
ATOM 693 O O . ASP A 1 90 ? 14.564 -3.730 -11.192 1.00 93.06 90 ASP A O 1
ATOM 697 N N . GLY A 1 91 ? 15.565 -5.191 -9.816 1.00 94.81 91 GLY A N 1
ATOM 698 C CA . GLY A 1 91 ? 15.434 -4.432 -8.583 1.00 94.81 91 GLY A CA 1
ATOM 699 C C . GLY A 1 91 ? 16.311 -3.189 -8.581 1.00 94.81 91 GLY A C 1
ATOM 700 O O . GLY A 1 91 ? 15.818 -2.114 -8.244 1.00 94.81 91 GLY A O 1
ATOM 701 N N . GLN A 1 92 ? 17.560 -3.271 -9.050 1.00 97.00 92 GLN A N 1
ATOM 702 C CA . GLN A 1 92 ? 18.412 -2.087 -9.245 1.00 97.00 92 GLN A CA 1
ATOM 703 C C . GLN A 1 92 ? 17.793 -1.088 -10.228 1.00 97.00 92 GLN A C 1
ATOM 705 O O . GLN A 1 92 ? 17.742 0.117 -9.956 1.00 97.00 92 GLN A O 1
ATOM 710 N N . SER A 1 93 ? 17.282 -1.578 -11.358 1.00 96.88 93 SER A N 1
ATOM 711 C CA . SER A 1 93 ? 16.619 -0.742 -12.364 1.00 96.88 93 SER A CA 1
ATOM 712 C C . SER A 1 93 ? 15.360 -0.082 -11.797 1.00 96.88 93 SER A C 1
ATOM 714 O O . SER A 1 93 ? 15.156 1.119 -11.967 1.00 96.88 93 SER A O 1
ATOM 716 N N . TYR A 1 94 ? 14.554 -0.830 -11.041 1.00 96.44 94 TYR A N 1
ATOM 717 C CA . TYR A 1 94 ? 13.365 -0.292 -10.388 1.00 96.44 94 TYR A CA 1
ATOM 718 C C . TYR A 1 94 ? 13.704 0.765 -9.331 1.00 96.44 94 TYR A C 1
ATOM 720 O O . TYR A 1 94 ? 13.122 1.849 -9.331 1.00 96.44 94 TYR A O 1
ATOM 728 N N . LEU A 1 95 ? 14.654 0.472 -8.439 1.00 96.81 95 LEU A N 1
ATOM 729 C CA . LEU A 1 95 ? 15.049 1.364 -7.346 1.00 96.81 95 LEU A CA 1
ATOM 730 C C . LEU A 1 95 ? 15.739 2.635 -7.851 1.00 96.81 95 LEU A C 1
ATOM 732 O O . LEU A 1 95 ? 15.581 3.685 -7.240 1.00 96.81 95 LEU A O 1
ATOM 736 N N . SER A 1 96 ? 16.470 2.566 -8.965 1.00 97.12 96 SER A N 1
ATOM 737 C CA . SER A 1 96 ? 17.091 3.748 -9.580 1.00 97.12 96 SER A CA 1
ATOM 738 C C . SER A 1 96 ? 16.090 4.646 -10.313 1.00 97.12 96 SER A C 1
ATOM 740 O O . SER A 1 96 ? 16.283 5.859 -10.357 1.00 97.12 96 SER A O 1
ATOM 742 N N . ALA A 1 97 ? 15.015 4.075 -10.860 1.00 96.56 97 ALA A N 1
ATOM 743 C CA . ALA A 1 97 ? 13.959 4.818 -11.546 1.00 96.56 97 ALA A CA 1
ATOM 744 C C . ALA A 1 97 ? 12.837 5.317 -10.612 1.00 96.56 97 ALA A C 1
ATOM 746 O O . ALA A 1 97 ? 12.013 6.128 -11.031 1.00 96.56 97 ALA A O 1
ATOM 747 N N . THR A 1 98 ? 12.784 4.837 -9.365 1.00 95.75 98 THR A N 1
ATOM 748 C CA . THR A 1 98 ? 11.724 5.154 -8.395 1.00 95.75 98 THR A CA 1
ATOM 749 C C . THR A 1 98 ? 12.221 6.133 -7.334 1.00 95.75 98 THR A C 1
ATOM 751 O O . THR A 1 98 ? 13.127 5.815 -6.572 1.00 95.75 98 THR A O 1
ATOM 754 N N . GLU A 1 99 ? 11.584 7.301 -7.217 1.00 91.81 99 GLU A N 1
ATOM 755 C CA . GLU A 1 99 ? 12.019 8.352 -6.281 1.00 91.81 99 GLU A CA 1
ATOM 756 C C . GLU A 1 99 ? 11.822 7.986 -4.803 1.00 91.81 99 GLU A C 1
ATOM 758 O O . GLU A 1 99 ? 12.647 8.319 -3.955 1.00 91.81 99 GLU A O 1
ATOM 763 N N . SER A 1 100 ? 10.702 7.343 -4.468 1.00 96.50 100 SER A N 1
ATOM 764 C CA . SER A 1 100 ? 10.344 6.999 -3.086 1.00 96.50 100 SER A CA 1
ATOM 765 C C . SER A 1 100 ? 9.799 5.573 -3.019 1.00 96.50 100 SER A C 1
ATOM 767 O O . SER A 1 100 ? 8.579 5.389 -3.029 1.00 96.50 100 SER A O 1
ATOM 769 N N . PRO A 1 101 ? 10.680 4.551 -2.994 1.00 96.81 101 PRO A N 1
ATOM 770 C CA . PRO A 1 101 ? 10.267 3.155 -2.912 1.00 96.81 101 PRO A CA 1
ATOM 771 C C . PRO A 1 101 ? 9.408 2.892 -1.673 1.00 96.81 101 PRO A C 1
ATOM 773 O O . PRO A 1 101 ? 9.702 3.382 -0.584 1.00 96.81 101 PRO A O 1
ATOM 776 N N . MET A 1 102 ? 8.355 2.096 -1.844 1.00 98.19 102 MET A N 1
ATOM 777 C CA . MET A 1 102 ? 7.483 1.652 -0.763 1.00 98.19 102 MET A CA 1
ATOM 778 C C . MET A 1 102 ? 6.938 0.260 -1.075 1.00 98.19 102 MET A C 1
ATOM 780 O O . MET A 1 102 ? 6.730 -0.089 -2.238 1.00 98.19 102 MET A O 1
ATOM 784 N N . ASP A 1 103 ? 6.693 -0.516 -0.027 1.00 98.50 103 ASP A N 1
ATOM 785 C CA . ASP A 1 103 ? 6.191 -1.886 -0.075 1.00 98.50 103 ASP A CA 1
ATOM 786 C C . ASP A 1 103 ? 5.419 -2.204 1.217 1.00 98.50 103 ASP A C 1
ATOM 788 O O . ASP A 1 103 ? 5.490 -1.464 2.207 1.00 98.50 103 ASP A O 1
ATOM 792 N N . PHE A 1 104 ? 4.663 -3.303 1.230 1.00 98.69 104 PHE A N 1
ATOM 793 C CA . PHE A 1 104 ? 3.810 -3.631 2.373 1.00 98.69 104 PHE A CA 1
ATOM 794 C C . PHE A 1 104 ? 4.592 -3.961 3.651 1.00 98.69 104 PHE A C 1
ATOM 796 O O . PHE A 1 104 ? 4.115 -3.627 4.736 1.00 98.69 104 PHE A O 1
ATOM 803 N N . GLN A 1 105 ? 5.768 -4.587 3.563 1.00 98.38 105 GLN A N 1
ATOM 804 C CA . GLN A 1 105 ? 6.592 -4.884 4.736 1.00 98.38 105 GLN A CA 1
ATOM 805 C C . GLN A 1 105 ? 7.116 -3.591 5.365 1.00 98.38 105 GLN A C 1
ATOM 807 O O . GLN A 1 105 ? 6.977 -3.403 6.575 1.00 98.38 105 GLN A O 1
ATOM 812 N N . THR A 1 106 ? 7.659 -2.677 4.560 1.00 97.75 106 THR A N 1
ATOM 813 C CA . THR A 1 106 ? 8.112 -1.361 5.032 1.00 97.75 106 THR A CA 1
ATOM 814 C C . THR A 1 106 ? 6.962 -0.581 5.664 1.00 97.75 106 THR A C 1
ATOM 816 O O . THR A 1 106 ? 7.105 -0.035 6.761 1.00 97.75 106 THR A O 1
ATOM 819 N N . LEU A 1 107 ? 5.790 -0.583 5.030 1.00 97.44 107 LEU A N 1
ATOM 820 C CA . LEU A 1 107 ? 4.618 0.132 5.522 1.00 97.44 107 LEU A CA 1
ATOM 821 C C . LEU A 1 107 ? 4.102 -0.442 6.860 1.00 97.44 107 LEU A C 1
ATOM 823 O O . LEU A 1 107 ? 3.807 0.328 7.779 1.00 97.44 107 LEU A O 1
ATOM 827 N N . LEU A 1 108 ? 4.056 -1.773 7.012 1.00 97.75 108 LEU A N 1
ATOM 828 C CA . LEU A 1 108 ? 3.722 -2.441 8.281 1.00 97.75 108 LEU A CA 1
ATOM 829 C C . LEU A 1 108 ? 4.738 -2.116 9.379 1.00 97.75 108 LEU A C 1
ATOM 831 O O . LEU A 1 108 ? 4.355 -1.806 10.508 1.00 97.75 108 LEU A O 1
ATOM 835 N N . ASN A 1 109 ? 6.031 -2.132 9.053 1.00 97.38 109 ASN A N 1
ATOM 836 C CA . ASN A 1 109 ? 7.080 -1.767 10.001 1.00 97.38 109 ASN A CA 1
ATOM 837 C C . ASN A 1 109 ? 6.900 -0.327 10.496 1.00 97.38 109 ASN A C 1
ATOM 839 O O . ASN A 1 109 ? 6.984 -0.082 11.701 1.00 97.38 109 ASN A O 1
ATOM 843 N N . LYS A 1 110 ? 6.582 0.617 9.601 1.00 96.00 110 LYS A N 1
ATOM 844 C CA . LYS A 1 110 ? 6.302 2.015 9.968 1.00 96.00 110 LYS A CA 1
ATOM 845 C C . LYS A 1 110 ? 5.074 2.155 10.871 1.00 96.00 110 LYS A C 1
ATOM 847 O O . LYS A 1 110 ? 5.132 2.919 11.831 1.00 96.00 110 LYS A O 1
ATOM 852 N N . LEU A 1 111 ? 3.998 1.403 10.624 1.00 95.62 111 LEU A N 1
ATOM 853 C CA . LEU A 1 111 ? 2.819 1.383 11.505 1.00 95.62 111 LEU A CA 1
ATOM 854 C C . LEU A 1 111 ? 3.161 0.882 12.918 1.00 95.62 111 LEU A C 1
ATOM 856 O O . LEU A 1 111 ? 2.741 1.484 13.903 1.00 95.62 111 LEU A O 1
ATOM 860 N N . ASN A 1 112 ? 3.969 -0.175 13.022 1.00 91.88 112 ASN A N 1
ATOM 861 C CA . ASN A 1 112 ? 4.317 -0.802 14.303 1.00 91.88 112 ASN A CA 1
ATOM 862 C C . ASN A 1 112 ? 5.344 -0.008 15.128 1.00 91.88 112 ASN A C 1
ATOM 864 O O . ASN A 1 112 ? 5.380 -0.129 16.350 1.00 91.88 112 ASN A O 1
ATOM 868 N N . THR A 1 113 ? 6.180 0.801 14.474 1.00 87.94 113 THR A N 1
ATOM 869 C CA . THR A 1 113 ? 7.287 1.550 15.105 1.00 87.94 113 THR A CA 1
ATOM 870 C C . THR A 1 113 ? 6.966 3.030 15.360 1.00 87.94 113 THR A C 1
ATOM 872 O O . THR A 1 113 ? 7.863 3.813 15.651 1.00 87.94 113 THR A O 1
ATOM 875 N N . GLU A 1 114 ? 5.678 3.398 15.315 1.00 71.81 114 GLU A N 1
ATOM 876 C CA . GLU A 1 114 ? 5.125 4.753 15.535 1.00 71.81 114 GLU A CA 1
ATOM 877 C C . GLU A 1 114 ? 5.378 5.780 14.411 1.00 71.81 114 GLU A C 1
ATOM 879 O O . GLU A 1 114 ? 5.177 6.979 14.601 1.00 71.81 114 GLU A O 1
ATOM 884 N N . GLY A 1 115 ? 5.775 5.330 13.218 1.00 77.31 115 GLY A N 1
ATOM 885 C CA . GLY A 1 115 ? 6.209 6.191 12.113 1.00 77.31 115 GLY A CA 1
ATOM 886 C C . GLY A 1 115 ? 5.128 7.054 11.446 1.00 77.31 115 GLY A C 1
ATOM 887 O O . GLY A 1 115 ? 5.485 7.919 10.649 1.00 77.31 115 GLY A O 1
ATOM 888 N N . TYR A 1 116 ? 3.841 6.854 11.755 1.00 94.12 116 TYR A N 1
ATOM 889 C CA . TYR A 1 116 ? 2.728 7.649 11.218 1.00 94.12 116 TYR A CA 1
ATOM 890 C C . TYR A 1 116 ? 1.944 8.346 12.331 1.00 94.12 116 TYR A C 1
ATOM 892 O O . TYR A 1 116 ? 1.502 7.723 13.297 1.00 94.12 116 TYR A O 1
ATOM 900 N N . ARG A 1 117 ? 1.723 9.650 12.166 1.00 92.50 117 ARG A N 1
ATOM 901 C CA . ARG A 1 117 ? 0.961 10.497 13.097 1.00 92.50 117 ARG A CA 1
ATOM 902 C C . ARG A 1 117 ? -0.502 10.619 12.708 1.00 92.50 117 ARG A C 1
ATOM 904 O O . ARG A 1 117 ? -1.342 10.858 13.564 1.00 92.50 117 ARG A O 1
ATOM 911 N N . THR A 1 118 ? -0.807 10.471 11.421 1.00 93.75 118 THR A N 1
ATOM 912 C CA . THR A 1 118 ? -2.170 10.601 10.896 1.00 93.75 118 THR A CA 1
ATOM 913 C C . THR A 1 118 ? -2.465 9.523 9.863 1.00 93.75 118 THR A C 1
ATOM 915 O O . THR A 1 118 ? -1.561 9.046 9.172 1.00 93.75 118 THR A O 1
ATOM 918 N N . VAL A 1 119 ? -3.744 9.169 9.713 1.00 94.69 119 VAL A N 1
ATOM 919 C CA . VAL A 1 119 ? -4.203 8.250 8.658 1.00 94.69 119 VAL A CA 1
ATOM 920 C C . VAL A 1 119 ? -3.766 8.740 7.277 1.00 94.69 119 VAL A C 1
ATOM 922 O O . VAL A 1 119 ? -3.455 7.937 6.404 1.00 94.69 119 VAL A O 1
ATOM 925 N N . ASN A 1 120 ? -3.704 10.057 7.062 1.00 95.56 120 ASN A N 1
ATOM 926 C CA . ASN A 1 120 ? -3.308 10.611 5.774 1.00 95.56 120 ASN A CA 1
ATOM 927 C C . ASN A 1 120 ? -1.837 10.332 5.434 1.00 95.56 120 ASN A C 1
ATOM 929 O O . ASN A 1 120 ? -1.535 10.024 4.287 1.00 95.56 120 ASN A O 1
ATOM 933 N N . GLU A 1 121 ? -0.930 10.394 6.413 1.00 96.00 121 GLU A N 1
ATOM 934 C CA . GLU A 1 121 ? 0.478 10.031 6.191 1.00 96.00 121 GLU A CA 1
ATOM 935 C C . GLU A 1 121 ? 0.613 8.561 5.772 1.00 96.00 121 GLU A C 1
ATOM 937 O O . GLU A 1 121 ? 1.320 8.254 4.817 1.00 96.00 121 GLU A O 1
ATOM 942 N N . TRP A 1 122 ? -0.134 7.662 6.418 1.00 97.56 122 TRP A N 1
ATOM 943 C CA . TRP A 1 122 ? -0.190 6.254 6.022 1.00 97.56 122 TRP A CA 1
ATOM 944 C C . TRP A 1 122 ? -0.785 6.058 4.617 1.00 97.56 122 TRP A C 1
ATOM 946 O O . TRP A 1 122 ? -0.244 5.292 3.819 1.00 97.56 122 TRP A O 1
ATOM 956 N N . LYS A 1 123 ? -1.873 6.768 4.282 1.00 98.00 123 LYS A N 1
ATOM 957 C CA . LYS A 1 123 ? -2.488 6.715 2.943 1.00 98.00 123 LYS A CA 1
ATOM 958 C C . LYS A 1 123 ? -1.523 7.178 1.855 1.00 98.00 123 LYS A C 1
ATOM 960 O O . LYS A 1 123 ? -1.525 6.594 0.775 1.00 98.00 123 LYS A O 1
ATOM 965 N N . ASN A 1 124 ? -0.718 8.204 2.124 1.00 97.75 124 ASN A N 1
ATOM 966 C CA . ASN A 1 124 ? 0.270 8.704 1.171 1.00 97.75 124 ASN A CA 1
ATOM 967 C C . ASN A 1 124 ? 1.284 7.612 0.814 1.00 97.75 124 ASN A C 1
ATOM 969 O O . ASN A 1 124 ? 1.468 7.319 -0.363 1.00 97.75 124 ASN A O 1
ATOM 973 N N . ASP A 1 125 ? 1.856 6.944 1.814 1.00 98.12 125 ASP A N 1
ATOM 974 C CA . ASP A 1 125 ? 2.792 5.841 1.585 1.00 98.12 125 ASP A CA 1
ATOM 975 C C . ASP A 1 125 ? 2.129 4.629 0.922 1.00 98.12 125 ASP A C 1
ATOM 977 O O . ASP A 1 125 ? 2.718 4.006 0.042 1.00 98.12 125 ASP A O 1
ATOM 981 N N . MET A 1 126 ? 0.882 4.312 1.279 1.00 98.56 126 MET A N 1
ATOM 982 C CA . MET A 1 126 ? 0.131 3.264 0.586 1.00 98.56 126 MET A CA 1
ATOM 983 C C . MET A 1 126 ? -0.025 3.585 -0.907 1.0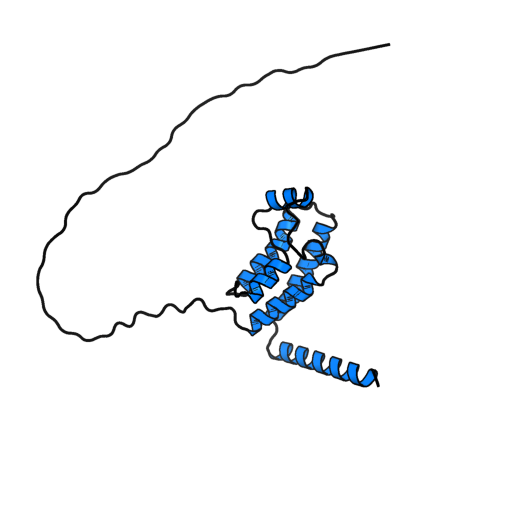0 98.56 126 MET A C 1
ATOM 985 O O . MET A 1 126 ? 0.163 2.712 -1.752 1.00 98.56 126 MET A O 1
ATOM 989 N N . ASN A 1 127 ? -0.334 4.841 -1.240 1.00 98.50 127 ASN A N 1
ATOM 990 C CA . ASN A 1 127 ? -0.465 5.280 -2.627 1.00 98.50 127 ASN A CA 1
ATOM 991 C C . ASN A 1 127 ? 0.865 5.229 -3.386 1.00 98.50 127 ASN A C 1
ATOM 993 O O . ASN A 1 127 ? 0.842 4.871 -4.561 1.00 98.50 127 ASN A O 1
ATOM 997 N N . LEU A 1 128 ? 2.009 5.469 -2.730 1.00 98.56 128 LEU A N 1
ATOM 998 C CA . LEU A 1 128 ? 3.326 5.316 -3.365 1.00 98.56 128 LEU A CA 1
ATOM 999 C C . LEU A 1 128 ? 3.533 3.910 -3.938 1.00 98.56 128 LEU A C 1
ATOM 1001 O O . LEU A 1 128 ? 4.098 3.782 -5.020 1.00 98.56 128 LEU A O 1
ATOM 1005 N N . ILE A 1 129 ? 3.036 2.856 -3.278 1.00 98.56 129 ILE A N 1
ATOM 1006 C CA . ILE A 1 129 ? 3.130 1.480 -3.801 1.00 98.56 129 ILE A CA 1
ATOM 1007 C C . ILE A 1 129 ? 2.486 1.388 -5.194 1.00 98.56 129 ILE A C 1
ATOM 1009 O O . ILE A 1 129 ? 3.046 0.780 -6.106 1.00 98.56 129 ILE A O 1
ATOM 1013 N N . PHE A 1 130 ? 1.318 2.008 -5.373 1.00 98.56 130 PHE A N 1
ATOM 1014 C CA . PHE A 1 130 ? 0.575 1.963 -6.633 1.00 98.56 130 PHE A CA 1
ATOM 1015 C C . PHE A 1 130 ? 1.139 2.938 -7.662 1.00 98.56 130 PHE A C 1
ATOM 1017 O O . PHE A 1 130 ? 1.327 2.573 -8.818 1.00 98.56 130 PHE A O 1
ATOM 1024 N N . ASP A 1 131 ? 1.427 4.167 -7.247 1.00 98.44 131 ASP A N 1
ATOM 1025 C CA . ASP A 1 131 ? 1.844 5.228 -8.154 1.00 98.44 131 ASP A CA 1
ATOM 1026 C C . ASP A 1 131 ? 3.250 4.948 -8.713 1.00 98.44 131 ASP A C 1
ATOM 1028 O O . ASP A 1 131 ? 3.464 5.084 -9.918 1.00 98.44 131 ASP A O 1
ATOM 1032 N N . ASN A 1 132 ? 4.172 4.417 -7.898 1.00 98.38 132 ASN A N 1
ATOM 1033 C CA . ASN A 1 132 ? 5.468 3.934 -8.387 1.00 98.38 132 ASN A CA 1
ATOM 1034 C C . ASN A 1 132 ? 5.298 2.798 -9.405 1.00 98.38 132 ASN A C 1
ATOM 1036 O O . ASN A 1 132 ? 5.954 2.788 -10.449 1.00 98.38 132 ASN A O 1
ATOM 1040 N N . ALA A 1 133 ? 4.372 1.868 -9.147 1.00 98.00 133 ALA A N 1
ATOM 1041 C CA . ALA A 1 133 ? 4.087 0.785 -10.078 1.00 98.00 133 ALA A CA 1
ATOM 1042 C C . ALA A 1 133 ? 3.533 1.307 -11.414 1.00 98.00 133 ALA A C 1
ATOM 1044 O O . ALA A 1 133 ? 3.920 0.806 -12.469 1.00 98.00 133 ALA A O 1
ATOM 1045 N N . PHE A 1 134 ? 2.660 2.316 -11.387 1.00 98.19 134 PHE A N 1
ATOM 1046 C CA . PHE A 1 134 ? 2.092 2.907 -12.599 1.00 98.19 134 PHE A CA 1
ATOM 1047 C C . PHE A 1 134 ? 3.090 3.742 -13.397 1.00 98.19 134 PHE A C 1
ATOM 1049 O O . PHE A 1 134 ? 2.963 3.825 -14.617 1.00 98.19 134 PHE A O 1
ATOM 1056 N N . ASN A 1 135 ? 4.068 4.342 -12.721 1.00 97.88 135 ASN A N 1
ATOM 1057 C CA . ASN A 1 135 ? 5.113 5.133 -13.361 1.00 97.88 135 ASN A CA 1
ATOM 1058 C C . ASN A 1 135 ? 6.188 4.253 -14.009 1.00 97.88 135 ASN A C 1
ATOM 1060 O O . ASN A 1 135 ? 6.691 4.597 -15.076 1.00 97.88 135 ASN A O 1
ATOM 1064 N N . TYR A 1 136 ? 6.538 3.126 -13.383 1.00 97.81 136 TYR A N 1
ATOM 1065 C CA . TYR A 1 136 ? 7.605 2.255 -13.874 1.00 97.81 136 TYR A CA 1
ATOM 1066 C C . TYR A 1 136 ? 7.108 1.164 -14.830 1.00 97.81 136 TYR A C 1
ATOM 1068 O O . TYR A 1 136 ? 7.707 0.925 -15.880 1.00 97.81 136 TYR A O 1
ATOM 1076 N N . PHE A 1 137 ? 6.026 0.460 -14.480 1.00 96.81 137 PHE A N 1
ATOM 1077 C CA . PHE A 1 137 ? 5.545 -0.662 -15.283 1.00 96.81 137 PHE A CA 1
ATOM 1078 C C . PHE A 1 137 ? 4.600 -0.186 -16.385 1.00 96.81 137 PHE A C 1
ATOM 1080 O O . PHE A 1 137 ? 3.701 0.620 -16.162 1.00 96.81 137 PHE A O 1
ATOM 1087 N N . ALA A 1 138 ? 4.753 -0.745 -17.585 1.00 97.38 138 ALA A N 1
ATOM 1088 C CA . ALA A 1 138 ? 3.845 -0.450 -18.685 1.00 97.38 138 ALA A CA 1
ATOM 1089 C C . ALA A 1 138 ? 2.419 -0.985 -18.406 1.00 97.38 138 ALA A C 1
ATOM 1091 O O . ALA A 1 138 ? 2.270 -2.042 -17.773 1.00 97.38 138 ALA A O 1
ATOM 1092 N N . PRO A 1 139 ? 1.367 -0.322 -18.927 1.00 97.69 139 PRO A N 1
ATOM 1093 C CA . PRO A 1 139 ? -0.001 -0.826 -18.851 1.00 97.69 139 PRO A CA 1
ATOM 1094 C C . PRO A 1 139 ? -0.146 -2.251 -19.405 1.00 97.69 139 PRO A C 1
ATOM 1096 O O . PRO A 1 139 ? 0.550 -2.623 -20.352 1.00 97.69 139 PRO A O 1
ATOM 1099 N N . LYS A 1 140 ? -1.093 -3.030 -18.859 1.00 92.88 140 LYS A N 1
ATOM 1100 C CA . LYS A 1 140 ? -1.363 -4.442 -19.218 1.00 92.88 140 LYS A CA 1
ATOM 1101 C C . LYS A 1 140 ? -0.224 -5.422 -18.911 1.00 92.88 140 LYS A C 1
ATOM 1103 O O . LYS A 1 140 ? -0.231 -6.556 -19.389 1.00 92.88 140 LYS A O 1
ATOM 1108 N N . THR A 1 141 ? 0.773 -5.005 -18.134 1.00 97.44 141 THR A N 1
ATOM 1109 C CA . THR A 1 141 ? 1.719 -5.940 -17.519 1.00 97.44 141 THR A CA 1
ATOM 1110 C C . THR A 1 141 ? 1.128 -6.489 -16.224 1.00 97.44 141 THR A C 1
ATOM 1112 O O . THR A 1 141 ? 0.353 -5.817 -15.545 1.00 97.44 141 THR A O 1
ATOM 1115 N N . MET A 1 142 ? 1.540 -7.696 -15.829 1.00 97.38 142 MET A N 1
ATOM 1116 C CA . MET A 1 142 ? 1.030 -8.341 -14.613 1.00 97.38 142 MET A CA 1
ATOM 1117 C C . MET A 1 142 ? 1.203 -7.471 -13.356 1.00 97.38 142 MET A C 1
ATOM 1119 O O . MET A 1 142 ? 0.316 -7.446 -12.504 1.00 97.38 142 MET A O 1
ATOM 1123 N N . ARG A 1 143 ? 2.326 -6.747 -13.232 1.00 96.25 143 ARG A N 1
ATOM 1124 C CA . ARG A 1 143 ? 2.600 -5.870 -12.079 1.00 96.25 143 ARG A CA 1
ATOM 1125 C C . ARG A 1 143 ? 1.727 -4.614 -12.089 1.00 96.25 143 ARG A C 1
ATOM 1127 O O . ARG A 1 143 ? 1.185 -4.265 -11.045 1.00 96.25 143 ARG A O 1
ATOM 1134 N N . TYR A 1 144 ? 1.525 -4.001 -13.255 1.00 98.44 144 TYR A N 1
ATOM 1135 C CA . TYR A 1 144 ? 0.621 -2.859 -13.408 1.00 98.44 144 TYR A CA 1
ATOM 1136 C C . TYR A 1 144 ? -0.829 -3.241 -13.078 1.00 98.44 144 TYR A C 1
ATOM 1138 O O . TYR A 1 144 ? -1.476 -2.597 -12.253 1.00 98.44 144 TYR A O 1
ATOM 1146 N N . ASP A 1 145 ? -1.319 -4.344 -13.647 1.00 98.44 145 ASP A N 1
ATOM 1147 C CA . ASP A 1 145 ? -2.688 -4.814 -13.411 1.00 98.44 145 ASP A CA 1
ATOM 1148 C C . ASP A 1 145 ? -2.896 -5.238 -11.948 1.00 98.44 145 ASP A C 1
ATOM 1150 O O . ASP A 1 145 ? -3.947 -4.977 -11.361 1.00 98.44 145 ASP A O 1
ATOM 1154 N N . SER A 1 146 ? -1.876 -5.829 -11.316 1.00 98.44 146 SER A N 1
ATOM 1155 C CA . SER A 1 146 ? -1.904 -6.140 -9.882 1.00 98.44 146 SER A CA 1
ATOM 1156 C C . SER A 1 146 ? -2.011 -4.879 -9.022 1.00 98.44 146 SER A C 1
ATOM 1158 O O . SER A 1 146 ? -2.797 -4.861 -8.073 1.00 98.44 146 SER A O 1
ATOM 1160 N N . ALA A 1 147 ? -1.284 -3.810 -9.367 1.00 98.56 147 ALA A N 1
ATOM 1161 C CA . ALA A 1 147 ? -1.379 -2.526 -8.677 1.00 98.56 147 ALA A CA 1
ATOM 1162 C C . ALA A 1 147 ? -2.776 -1.894 -8.818 1.00 98.56 147 ALA A C 1
ATOM 1164 O O . ALA A 1 147 ? -3.302 -1.390 -7.826 1.00 98.56 147 ALA A O 1
ATOM 1165 N N . ILE A 1 148 ? -3.431 -2.010 -9.984 1.00 98.56 148 ILE A N 1
ATOM 1166 C CA . ILE A 1 148 ? -4.842 -1.603 -10.150 1.00 98.56 148 ILE A CA 1
ATOM 1167 C C . ILE A 1 148 ? -5.731 -2.361 -9.161 1.00 98.56 148 ILE A C 1
ATOM 1169 O O . ILE A 1 148 ? -6.448 -1.747 -8.374 1.00 98.56 148 ILE A O 1
ATOM 1173 N N . LYS A 1 149 ? -5.649 -3.699 -9.144 1.00 98.62 149 LYS A N 1
ATOM 1174 C CA . LYS A 1 149 ? -6.493 -4.527 -8.264 1.00 98.62 149 LYS A CA 1
ATOM 1175 C C . LYS A 1 149 ? -6.282 -4.226 -6.783 1.00 98.62 149 LYS A C 1
ATOM 1177 O O . LYS A 1 149 ? -7.232 -4.287 -6.002 1.00 98.62 149 LYS A O 1
ATOM 1182 N N . LEU A 1 150 ? -5.051 -3.918 -6.383 1.00 98.69 150 LEU A N 1
ATOM 1183 C CA . LEU A 1 150 ? -4.750 -3.518 -5.012 1.00 98.69 150 LEU A CA 1
ATOM 1184 C C . LEU A 1 150 ? -5.293 -2.122 -4.690 1.00 98.69 150 LEU A C 1
ATOM 1186 O O . LEU A 1 150 ? -5.866 -1.961 -3.614 1.00 98.69 150 LEU A O 1
ATOM 1190 N N . LYS A 1 151 ? -5.171 -1.150 -5.602 1.00 98.62 151 LYS A N 1
ATOM 1191 C CA . LYS A 1 151 ? -5.691 0.216 -5.423 1.00 98.62 151 LYS A CA 1
ATOM 1192 C C . LYS A 1 151 ? -7.219 0.248 -5.327 1.00 98.62 151 LYS A C 1
ATOM 1194 O O . LYS A 1 151 ? -7.758 0.944 -4.464 1.00 98.62 151 LYS A O 1
ATOM 1199 N N . ASP A 1 152 ? -7.911 -0.557 -6.133 1.00 98.31 152 ASP A N 1
ATOM 1200 C CA . ASP A 1 152 ? -9.368 -0.731 -6.049 1.00 98.31 152 ASP A CA 1
ATOM 1201 C C . ASP A 1 152 ? -9.762 -1.274 -4.666 1.00 98.31 152 ASP A C 1
ATOM 1203 O O . ASP A 1 152 ? -10.525 -0.650 -3.927 1.00 98.31 152 ASP A O 1
ATOM 1207 N N . LYS A 1 153 ? -9.139 -2.384 -4.246 1.00 98.12 153 LYS A N 1
ATOM 1208 C CA . LYS A 1 153 ? -9.387 -2.994 -2.931 1.00 98.12 153 LYS A CA 1
ATOM 1209 C C . LYS A 1 153 ? -9.043 -2.047 -1.778 1.00 98.12 153 LYS A C 1
ATOM 1211 O O . LYS A 1 153 ? -9.724 -2.048 -0.755 1.00 98.12 153 LYS A O 1
ATOM 1216 N N . PHE A 1 154 ? -7.984 -1.253 -1.914 1.00 98.31 154 PHE A N 1
ATOM 1217 C CA . PHE A 1 154 ? -7.602 -0.240 -0.934 1.00 98.31 154 PHE A CA 1
ATOM 1218 C C . PHE A 1 154 ? -8.672 0.846 -0.798 1.00 98.31 154 PHE A C 1
ATOM 1220 O O . PHE A 1 154 ? -9.008 1.227 0.325 1.00 98.31 154 PHE A O 1
ATOM 1227 N N . THR A 1 155 ? -9.237 1.298 -1.918 1.00 96.81 155 THR A N 1
ATOM 1228 C CA . THR A 1 155 ? -10.321 2.288 -1.945 1.00 96.81 155 THR A CA 1
ATOM 1229 C C . THR A 1 155 ? -11.552 1.767 -1.201 1.00 96.81 155 THR A C 1
ATOM 1231 O O . THR A 1 155 ? -12.070 2.457 -0.320 1.00 96.81 155 THR A O 1
ATOM 1234 N N . ASP A 1 156 ? -11.956 0.521 -1.459 1.00 94.62 156 ASP A N 1
ATOM 1235 C CA . ASP A 1 156 ? -13.078 -0.122 -0.759 1.00 94.62 156 ASP A CA 1
ATOM 1236 C C . ASP A 1 156 ? -12.807 -0.269 0.744 1.00 94.62 156 ASP A C 1
ATOM 1238 O O . ASP A 1 156 ? -13.649 0.041 1.588 1.00 94.62 156 ASP A O 1
ATOM 1242 N N . LEU A 1 157 ? -11.599 -0.707 1.105 1.00 94.81 157 LEU A N 1
ATOM 1243 C CA . LEU A 1 157 ? -11.198 -0.873 2.500 1.00 94.81 157 LEU A CA 1
ATOM 1244 C C . LEU A 1 157 ? -11.116 0.464 3.249 1.00 94.81 157 LEU A C 1
ATOM 1246 O O . LEU A 1 157 ? -11.431 0.507 4.436 1.00 94.81 157 LEU A O 1
ATOM 1250 N N . CYS A 1 158 ? -10.768 1.565 2.581 1.00 93.25 158 CYS A N 1
ATOM 1251 C CA . CYS A 1 158 ? -10.747 2.896 3.192 1.00 93.25 158 CYS A CA 1
ATOM 1252 C C . CYS A 1 158 ? -12.129 3.386 3.642 1.00 93.25 158 CYS A C 1
ATOM 1254 O O . CYS A 1 158 ? -12.198 4.259 4.509 1.00 93.25 158 CYS A O 1
ATOM 1256 N N . GLN A 1 159 ? -13.221 2.801 3.139 1.00 90.19 159 GLN A N 1
ATOM 1257 C CA . GLN A 1 159 ? -14.562 3.077 3.660 1.00 90.19 159 GLN A CA 1
ATOM 1258 C C . GLN A 1 159 ? -14.697 2.679 5.137 1.00 90.19 159 GLN A C 1
ATOM 1260 O O . GLN A 1 159 ? -15.584 3.168 5.823 1.00 90.19 159 GLN A O 1
ATOM 1265 N N . MET A 1 160 ? -13.802 1.842 5.680 1.00 84.81 160 MET A N 1
ATOM 1266 C CA . MET A 1 160 ? -13.761 1.534 7.114 1.00 84.81 160 MET A CA 1
ATOM 1267 C C . MET A 1 160 ? -13.618 2.779 8.000 1.00 84.81 160 MET A C 1
ATOM 1269 O O . MET A 1 160 ? -14.189 2.795 9.086 1.00 84.81 160 MET A O 1
ATOM 1273 N N . PHE A 1 161 ? -12.939 3.828 7.526 1.00 86.88 161 PHE A N 1
ATOM 1274 C CA . PHE A 1 161 ? -12.819 5.093 8.260 1.00 86.88 161 PHE A CA 1
ATOM 1275 C C . PHE A 1 161 ? -14.113 5.914 8.248 1.00 86.88 161 PHE A C 1
ATOM 1277 O O . PHE A 1 161 ? -14.329 6.722 9.144 1.00 86.88 161 PHE A O 1
ATOM 1284 N N . THR A 1 162 ? -14.990 5.707 7.262 1.00 82.12 162 THR A N 1
ATOM 1285 C CA . THR A 1 162 ? -16.253 6.450 7.132 1.00 82.12 162 THR A CA 1
ATOM 1286 C C . THR A 1 162 ? -17.436 5.739 7.783 1.00 82.12 162 THR A C 1
ATOM 1288 O O . THR A 1 162 ? -18.512 6.324 7.859 1.00 82.12 162 THR A O 1
ATOM 1291 N N . LYS A 1 163 ? -17.260 4.494 8.248 1.00 79.06 163 LYS A N 1
ATOM 1292 C CA . LYS A 1 163 ? -18.315 3.751 8.949 1.00 79.06 163 LYS A CA 1
ATOM 1293 C C . LYS A 1 163 ? -18.623 4.398 10.291 1.00 79.06 163 LYS A C 1
ATOM 1295 O O . LYS A 1 163 ? -17.698 4.682 11.058 1.00 79.06 163 LYS A O 1
ATOM 1300 N N . SER A 1 164 ? -19.910 4.563 10.567 1.00 79.75 164 SER A N 1
ATOM 1301 C CA . SER A 1 164 ? -20.435 4.959 11.872 1.00 79.75 164 SER A CA 1
ATOM 1302 C C . SER A 1 164 ? -20.072 3.940 12.956 1.00 79.75 164 SER A C 1
ATOM 1304 O O . SER A 1 164 ? -19.751 2.782 12.673 1.00 79.75 164 SER A O 1
ATOM 1306 N N . GLU A 1 165 ? -20.140 4.366 14.215 1.00 75.94 165 GLU A N 1
ATOM 1307 C CA . GLU A 1 165 ? -19.909 3.492 15.369 1.00 75.94 165 GLU A CA 1
ATOM 1308 C C . GLU A 1 165 ? -20.863 2.283 15.366 1.00 75.94 165 GLU A C 1
ATOM 1310 O O . GLU A 1 165 ? -20.433 1.153 15.597 1.00 75.94 165 GLU A O 1
ATOM 1315 N N . GLU A 1 166 ? -22.130 2.497 14.993 1.00 80.81 166 GLU A N 1
ATOM 1316 C CA . GLU A 1 166 ? -23.143 1.445 14.860 1.00 80.81 166 GLU A CA 1
ATOM 1317 C C . GLU A 1 166 ? -22.767 0.412 13.791 1.00 80.81 166 GLU A C 1
ATOM 1319 O O . GLU A 1 166 ? -22.778 -0.789 14.055 1.00 80.81 166 GLU A O 1
ATOM 1324 N N . GLU A 1 167 ? -22.361 0.847 12.596 1.00 81.69 167 GLU A N 1
ATOM 1325 C CA . GLU A 1 167 ? -21.934 -0.065 11.527 1.00 81.69 167 GLU A CA 1
ATOM 1326 C C . GLU A 1 167 ? -20.688 -0.864 11.924 1.00 81.69 167 GLU A C 1
ATOM 1328 O O . GLU A 1 167 ? -20.580 -2.058 11.624 1.00 81.69 167 GLU A O 1
ATOM 1333 N N . ARG A 1 168 ? -19.740 -0.231 12.627 1.00 74.25 168 ARG A N 1
ATOM 1334 C CA . ARG A 1 168 ? -18.549 -0.911 13.161 1.00 74.25 168 ARG A CA 1
ATOM 1335 C C . ARG A 1 168 ? -18.937 -1.954 14.207 1.00 74.25 168 ARG A C 1
ATOM 1337 O O . ARG A 1 168 ? -18.415 -3.073 14.179 1.00 74.25 168 ARG A O 1
ATOM 1344 N N . TRP A 1 169 ? -19.867 -1.616 15.096 1.00 78.94 169 TRP A N 1
ATOM 1345 C CA . TRP A 1 169 ? -20.388 -2.526 16.111 1.00 78.94 169 TRP A CA 1
ATOM 1346 C C . TRP A 1 169 ? -21.110 -3.720 15.480 1.00 78.94 169 TRP A C 1
ATOM 1348 O O . TRP A 1 169 ? -20.837 -4.864 15.849 1.00 78.94 169 TRP A O 1
ATOM 1358 N N . MET A 1 170 ? -21.919 -3.483 14.448 1.00 83.62 170 MET A N 1
ATOM 1359 C CA . MET A 1 170 ? -22.599 -4.539 13.695 1.00 83.62 170 MET A CA 1
ATOM 1360 C C . MET A 1 170 ? -21.617 -5.498 13.015 1.00 83.62 170 MET A C 1
ATOM 1362 O O . MET A 1 170 ? -21.778 -6.711 13.124 1.00 83.62 170 MET A O 1
ATOM 1366 N N . ILE A 1 171 ? -20.538 -4.993 12.407 1.00 82.31 171 ILE A N 1
ATOM 1367 C CA . ILE A 1 171 ? -19.473 -5.841 11.834 1.00 82.31 171 ILE A CA 1
ATOM 1368 C C . ILE A 1 171 ? -18.786 -6.683 12.918 1.00 82.31 171 ILE A C 1
ATOM 1370 O O . ILE A 1 171 ? -18.396 -7.830 12.682 1.00 82.31 171 ILE A O 1
ATOM 1374 N N . LYS A 1 172 ? -18.594 -6.124 14.119 1.00 81.56 172 LYS A N 1
ATOM 1375 C CA . LYS A 1 172 ? -17.997 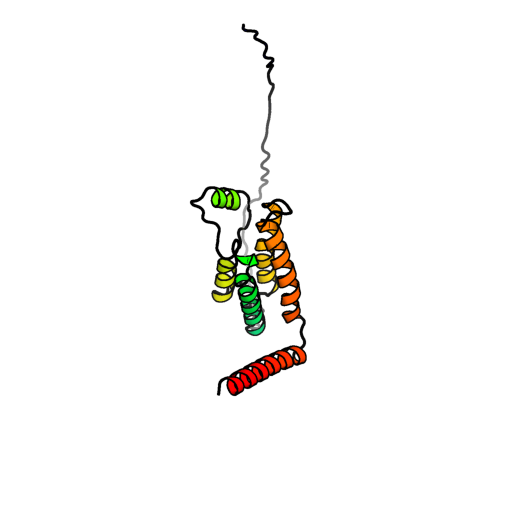-6.856 15.243 1.00 81.56 172 LYS A CA 1
ATOM 1376 C C . LYS A 1 172 ? -18.916 -7.980 15.721 1.00 81.56 172 LYS A C 1
ATOM 1378 O O . LYS A 1 172 ? -18.425 -9.083 15.956 1.00 81.56 172 LYS A O 1
ATOM 1383 N N . ILE A 1 173 ? -20.221 -7.721 15.813 1.00 89.25 173 ILE A N 1
ATOM 1384 C CA . ILE A 1 173 ? -21.232 -8.737 16.132 1.00 89.25 173 ILE A CA 1
ATOM 1385 C C . ILE A 1 173 ? -21.249 -9.829 15.070 1.00 89.25 173 ILE A C 1
ATOM 1387 O O . ILE A 1 173 ? -21.158 -10.998 15.423 1.00 89.25 173 ILE A O 1
ATOM 1391 N N . GLU A 1 174 ? -21.282 -9.473 13.786 1.00 88.50 174 GLU A N 1
ATOM 1392 C CA . GLU A 1 174 ? -21.289 -10.443 12.687 1.00 88.50 174 GLU A CA 1
ATOM 1393 C C . GLU A 1 174 ? -20.091 -11.399 12.773 1.00 88.50 174 GLU A C 1
ATOM 1395 O O . GLU A 1 174 ? -20.249 -12.616 12.687 1.00 88.50 174 GLU A O 1
ATOM 1400 N N . LYS A 1 175 ? -18.887 -10.873 13.037 1.00 82.88 175 LYS A N 1
ATOM 1401 C CA . LYS A 1 175 ? -17.689 -11.704 13.243 1.00 82.88 175 LYS A CA 1
ATOM 1402 C C . LYS A 1 175 ? -17.821 -12.649 14.437 1.00 82.88 175 LYS A C 1
ATOM 1404 O O . LYS A 1 175 ? -17.369 -13.78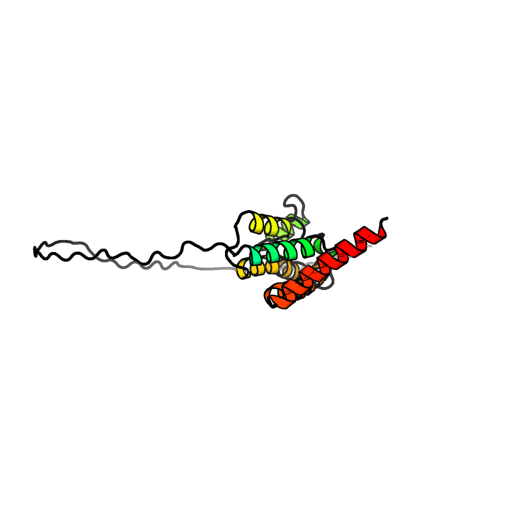9 14.351 1.00 82.88 175 LYS A O 1
ATOM 1409 N N . LEU A 1 176 ? -18.403 -12.188 15.545 1.00 88.00 176 LEU A N 1
ATOM 1410 C CA . LEU A 1 176 ? -18.634 -13.022 16.728 1.00 88.00 176 LEU A CA 1
ATOM 1411 C C . LEU A 1 176 ? -19.674 -14.110 16.447 1.00 88.00 176 LEU A C 1
ATOM 1413 O O . LEU A 1 176 ? -19.432 -15.266 16.788 1.00 88.00 176 LEU A O 1
ATOM 1417 N N . CYS A 1 177 ? -20.775 -13.766 15.777 1.00 88.25 177 CYS A N 1
ATOM 1418 C CA . CYS A 1 177 ? -21.796 -14.716 15.345 1.00 88.25 177 CYS A CA 1
ATOM 1419 C C . CYS A 1 177 ? -21.204 -15.773 14.411 1.00 88.25 177 CYS A C 1
ATOM 1421 O O . CYS A 1 177 ? -21.375 -16.960 14.663 1.00 88.25 177 CYS A O 1
ATOM 1423 N N . ASN A 1 178 ? -20.436 -15.366 13.397 1.00 89.00 178 ASN A N 1
ATOM 1424 C CA . ASN A 1 178 ? -19.784 -16.296 12.474 1.00 89.00 178 ASN A CA 1
ATOM 1425 C C . ASN A 1 178 ? -18.816 -17.234 13.202 1.00 89.00 178 ASN A C 1
ATOM 1427 O O . ASN A 1 178 ? -18.833 -18.433 12.944 1.00 89.00 178 ASN A O 1
ATOM 1431 N N . LYS A 1 179 ? -18.021 -16.711 14.148 1.00 88.38 179 LYS A N 1
ATOM 1432 C CA . LYS A 1 179 ? -17.111 -17.522 14.971 1.00 88.38 179 LYS A CA 1
ATOM 1433 C C . LYS A 1 179 ? -17.861 -18.537 15.844 1.00 88.38 179 LYS A C 1
ATOM 1435 O O . LYS A 1 179 ? -17.392 -19.661 16.001 1.00 88.38 179 LYS A O 1
ATOM 1440 N N . TYR A 1 180 ? -18.998 -18.144 16.417 1.00 88.88 180 TYR A N 1
ATOM 1441 C CA . TYR A 1 180 ? -19.840 -19.029 17.224 1.00 88.88 180 TYR A CA 1
ATOM 1442 C C . TYR A 1 180 ? -20.465 -20.133 16.360 1.00 88.88 180 TYR A C 1
ATOM 1444 O O . TYR A 1 180 ? -20.329 -21.310 16.671 1.00 88.88 180 TYR A O 1
ATOM 1452 N N . ILE A 1 181 ? -21.041 -19.763 15.211 1.00 90.56 181 ILE A N 1
ATOM 1453 C CA . ILE A 1 181 ? -21.625 -20.706 14.247 1.00 90.56 181 ILE A CA 1
ATOM 1454 C C . ILE A 1 181 ? -20.576 -21.706 13.744 1.00 90.56 181 ILE A C 1
ATOM 1456 O O . ILE A 1 181 ? -20.871 -22.890 13.620 1.00 90.56 181 ILE A O 1
ATOM 1460 N N . SER A 1 182 ? -19.347 -21.264 13.458 1.00 85.56 182 SER A N 1
ATOM 1461 C CA . SER A 1 182 ? -18.281 -22.180 13.034 1.00 85.56 182 SER A CA 1
ATOM 1462 C C . SER A 1 182 ? -17.858 -23.159 14.131 1.00 85.56 182 SER A C 1
ATOM 1464 O O . SER A 1 182 ? -17.528 -24.291 13.811 1.00 85.56 182 SER A O 1
ATOM 1466 N N . ALA A 1 183 ? -17.887 -22.750 15.404 1.00 84.44 183 ALA A N 1
ATOM 1467 C CA . ALA A 1 183 ? -17.477 -23.605 16.518 1.00 84.44 183 ALA A CA 1
ATOM 1468 C C . ALA A 1 183 ? -18.501 -24.712 16.831 1.00 84.44 183 ALA A C 1
ATOM 1470 O O . ALA A 1 183 ? -18.101 -25.813 17.197 1.00 84.44 183 ALA A O 1
ATOM 1471 N N . ASP A 1 184 ? -19.798 -24.440 16.652 1.00 78.94 184 ASP A N 1
ATOM 1472 C CA . ASP A 1 184 ? -20.866 -25.432 16.860 1.00 78.94 184 ASP A CA 1
ATOM 1473 C C . ASP A 1 184 ? -20.954 -26.464 15.716 1.00 78.94 184 ASP A C 1
ATOM 1475 O O . ASP A 1 184 ? -21.436 -27.571 15.927 1.00 78.94 184 ASP A O 1
ATOM 1479 N N . ASN A 1 185 ? -20.467 -26.138 14.512 1.00 72.50 185 ASN A N 1
ATOM 1480 C CA . ASN A 1 185 ? -20.485 -27.044 13.351 1.00 72.50 185 ASN A CA 1
ATOM 1481 C C . ASN A 1 185 ? -19.290 -28.021 13.288 1.00 72.50 185 ASN A C 1
ATOM 1483 O O . ASN A 1 185 ? -19.238 -28.854 12.383 1.00 72.50 185 ASN A O 1
ATOM 1487 N N . GLU A 1 186 ? -18.321 -27.909 14.202 1.00 70.56 186 GLU A N 1
ATOM 14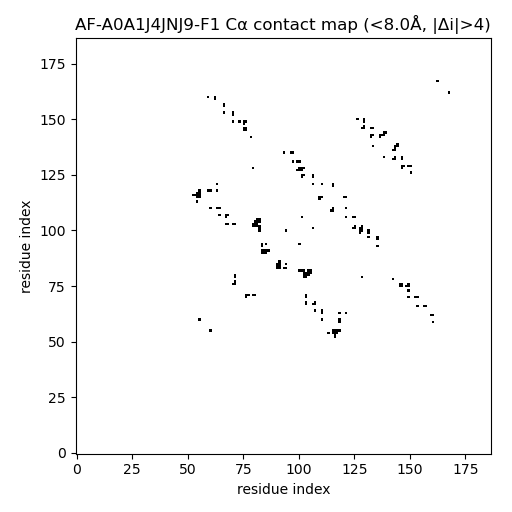88 C CA . GLU A 1 186 ? -17.150 -28.801 14.303 1.00 70.56 186 GLU A CA 1
ATOM 1489 C C . GLU A 1 186 ? -17.298 -29.882 15.404 1.00 70.56 186 GLU A C 1
ATOM 1491 O O . GLU A 1 186 ? -16.339 -30.611 15.671 1.00 70.56 186 GLU A O 1
ATOM 1496 N N . GLN A 1 187 ? -18.480 -30.008 16.031 1.00 51.28 187 GLN A N 1
ATOM 1497 C CA . GLN A 1 187 ? -18.840 -31.062 17.004 1.00 51.28 187 GLN A CA 1
ATOM 1498 C C . GLN A 1 187 ? -19.699 -32.164 16.377 1.00 51.28 187 GLN A C 1
ATOM 1500 O O . GLN A 1 187 ? -19.503 -33.336 16.779 1.00 51.28 187 GLN A O 1
#

Organism: NCBI:txid1144522

Radius of gyration: 30.54 Å; Cα contacts (8 Å, |Δi|>4): 119; chains: 1; bounding box: 53×84×95 Å

Mean predicted aligned error: 15.69 Å

pLDDT: mean 77.7, std 25.19, range [27.33, 98.69]

Nearest PDB structures (foldseek):
  4a9f-assembly1_B  TM=9.324E-01  e=7.164E-06  Homo sapiens
  4uyf-assembly2_B  TM=9.140E-01  e=7.164E-06  Homo sapiens
  8r6k-assembly2_B  TM=9.143E-01  e=1.533E-05  Nakaseomyces glabratus
  8b5c-assembly1_A  TM=8.276E-01  e=1.048E-05  Homo sapiens
  5n15-assembly2_B  TM=9.216E-01  e=5.652E-05  Candida albicans